Protein AF-A0A7H4LCQ5-F1 (afdb_monomer_lite)

Structure (mmCIF, N/CA/C/O backbone):
data_AF-A0A7H4LCQ5-F1
#
_entry.id   AF-A0A7H4LCQ5-F1
#
loop_
_atom_site.group_PDB
_atom_site.id
_atom_site.type_symbol
_atom_site.label_atom_id
_atom_site.label_alt_id
_atom_site.label_comp_id
_atom_site.label_asym_id
_atom_site.label_entity_id
_atom_site.label_seq_id
_atom_site.pdbx_PDB_ins_code
_atom_site.Cartn_x
_atom_site.Cartn_y
_atom_site.Cartn_z
_atom_site.occupancy
_atom_site.B_iso_or_equiv
_atom_site.auth_seq_id
_atom_site.auth_comp_id
_atom_site.auth_asym_id
_atom_site.auth_atom_id
_atom_site.pdbx_PDB_model_num
ATOM 1 N N . MET A 1 1 ? 35.086 -36.486 -26.859 1.00 75.81 1 MET A N 1
ATOM 2 C CA . MET A 1 1 ? 35.581 -35.868 -28.104 1.00 75.81 1 MET A CA 1
ATOM 3 C C . MET A 1 1 ? 34.516 -35.029 -28.833 1.00 75.81 1 MET A C 1
ATOM 5 O O . MET A 1 1 ? 34.865 -33.953 -29.279 1.00 75.81 1 MET A O 1
ATOM 9 N N . ASP A 1 2 ? 33.216 -35.368 -28.854 1.00 88.00 2 ASP A N 1
ATOM 10 C CA . ASP A 1 2 ? 32.225 -34.647 -29.709 1.00 88.00 2 ASP A CA 1
ATOM 11 C C . ASP A 1 2 ? 31.508 -33.427 -29.084 1.00 88.00 2 ASP A C 1
ATOM 13 O O . ASP A 1 2 ? 30.299 -33.230 -29.263 1.00 88.00 2 ASP A O 1
ATOM 17 N N . TYR A 1 3 ? 32.189 -32.613 -28.281 1.00 92.44 3 TYR A N 1
ATOM 18 C CA . TYR A 1 3 ? 31.522 -31.497 -27.595 1.00 92.44 3 TYR A CA 1
ATOM 19 C C . TYR A 1 3 ? 31.116 -30.368 -28.562 1.00 92.44 3 TYR A C 1
ATOM 21 O O . TYR A 1 3 ? 29.965 -29.917 -28.562 1.00 92.44 3 TYR A O 1
ATOM 29 N N . GLU A 1 4 ? 32.040 -29.950 -29.425 1.00 93.69 4 GLU A N 1
ATOM 30 C CA . GLU A 1 4 ? 31.869 -28.819 -30.347 1.00 93.69 4 GLU A CA 1
ATOM 31 C C . GLU A 1 4 ? 30.823 -29.115 -31.428 1.00 93.69 4 GLU A C 1
ATOM 33 O O . GLU A 1 4 ? 29.884 -28.344 -31.646 1.00 93.69 4 GLU A O 1
ATOM 38 N N . GLU A 1 5 ? 30.912 -30.312 -32.007 1.00 92.38 5 GLU A N 1
ATOM 39 C CA . GLU A 1 5 ? 29.934 -30.930 -32.904 1.00 92.38 5 GLU A CA 1
ATOM 40 C C . GLU A 1 5 ? 28.496 -30.840 -32.358 1.00 92.38 5 GLU A C 1
ATOM 42 O O . GLU A 1 5 ? 27.561 -30.400 -33.045 1.00 92.38 5 GLU A O 1
ATOM 47 N N . ARG A 1 6 ? 28.304 -31.231 -31.089 1.00 93.69 6 ARG A N 1
ATOM 48 C CA . ARG A 1 6 ? 26.994 -31.227 -30.421 1.00 93.69 6 ARG A CA 1
ATOM 49 C C . ARG A 1 6 ? 26.503 -29.810 -30.132 1.00 93.69 6 ARG A C 1
ATOM 51 O O . ARG A 1 6 ? 25.304 -29.555 -30.300 1.00 93.69 6 ARG A O 1
ATOM 58 N N . LYS A 1 7 ? 27.391 -28.896 -29.726 1.00 95.06 7 LYS A N 1
ATOM 59 C CA . LYS A 1 7 ? 27.064 -27.484 -29.458 1.00 95.06 7 LYS A CA 1
ATOM 60 C C . LYS A 1 7 ? 26.597 -26.776 -30.734 1.00 95.06 7 LYS A C 1
ATOM 62 O O . LYS A 1 7 ? 25.480 -26.254 -30.747 1.00 95.06 7 LYS A O 1
ATOM 67 N N . ARG A 1 8 ? 27.351 -26.909 -31.831 1.00 94.88 8 ARG A N 1
ATOM 68 C CA . ARG A 1 8 ? 26.993 -26.395 -33.167 1.00 94.88 8 ARG A CA 1
ATOM 69 C C . ARG A 1 8 ? 25.606 -26.874 -33.608 1.00 94.88 8 ARG A C 1
ATOM 71 O O . ARG A 1 8 ? 24.728 -26.078 -33.943 1.00 94.88 8 ARG A O 1
ATOM 78 N N . LYS A 1 9 ? 25.350 -28.188 -33.523 1.00 95.69 9 LYS A N 1
ATOM 79 C CA . LYS A 1 9 ? 24.041 -28.781 -33.869 1.00 95.69 9 LYS A CA 1
ATOM 80 C C . LYS A 1 9 ? 22.914 -28.313 -32.933 1.00 95.69 9 LYS A C 1
ATOM 82 O O . LYS A 1 9 ? 21.746 -28.329 -33.327 1.00 95.69 9 LYS A O 1
ATOM 87 N N . LYS A 1 10 ? 23.199 -27.952 -31.677 1.00 94.75 10 LYS A N 1
ATOM 88 C CA . LYS A 1 10 ? 22.199 -27.460 -30.709 1.00 94.75 10 LYS A CA 1
ATOM 89 C C . LYS A 1 10 ? 21.791 -26.015 -31.003 1.00 94.75 10 LYS A C 1
ATOM 91 O O . LYS A 1 10 ? 20.594 -25.730 -30.983 1.00 94.75 10 LYS A O 1
ATOM 96 N N . GLU A 1 11 ? 22.749 -25.148 -31.315 1.00 94.38 11 GLU A N 1
ATOM 97 C CA . GLU A 1 11 ? 22.511 -23.742 -31.672 1.00 94.38 11 GLU A CA 1
ATOM 98 C C . GLU A 1 11 ? 21.702 -23.629 -32.968 1.00 94.38 11 GLU A C 1
ATOM 100 O O . GLU A 1 11 ? 20.652 -22.985 -32.982 1.00 94.38 11 GLU A O 1
ATOM 105 N N . ALA A 1 12 ? 22.075 -24.389 -34.002 1.00 95.00 12 ALA A N 1
ATOM 106 C CA . ALA A 1 12 ? 21.317 -24.449 -35.253 1.00 95.00 12 ALA A CA 1
ATOM 107 C C . ALA A 1 12 ? 19.854 -24.910 -35.047 1.00 95.00 12 ALA A C 1
ATOM 109 O O . ALA A 1 12 ? 18.920 -24.388 -35.660 1.00 95.00 12 ALA A O 1
ATOM 110 N N . ARG A 1 13 ? 19.613 -25.869 -34.136 1.00 96.25 13 ARG A N 1
ATOM 111 C CA . ARG A 1 13 ? 18.259 -26.372 -33.820 1.00 96.25 13 ARG A CA 1
ATOM 112 C C . ARG A 1 13 ? 17.436 -25.423 -32.943 1.00 96.25 13 ARG A C 1
ATOM 114 O O . ARG A 1 13 ? 16.209 -25.569 -32.889 1.00 96.25 13 ARG A O 1
ATOM 121 N N . ALA A 1 14 ? 18.061 -24.457 -32.271 1.00 92.62 14 ALA A N 1
ATOM 122 C CA . ALA A 1 14 ? 17.387 -23.575 -31.321 1.00 92.62 14 ALA A CA 1
ATOM 123 C C . ALA A 1 14 ? 16.296 -22.717 -31.985 1.00 92.62 14 ALA A C 1
ATOM 125 O O . ALA A 1 14 ? 15.220 -22.557 -31.414 1.00 92.62 14 ALA A O 1
ATOM 126 N N . VAL A 1 15 ? 16.511 -22.241 -33.216 1.00 94.25 15 VAL A N 1
ATOM 127 C CA . VAL A 1 15 ? 15.529 -21.424 -33.958 1.00 94.25 15 VAL A CA 1
ATOM 128 C C . VAL A 1 15 ? 14.231 -22.200 -34.213 1.00 94.25 15 VAL A C 1
ATOM 130 O O . VAL A 1 15 ? 13.137 -21.723 -33.895 1.00 94.25 15 VAL A O 1
ATOM 133 N N . LYS A 1 16 ? 14.345 -23.440 -34.711 1.00 95.75 16 LYS A N 1
ATOM 134 C CA . LYS A 1 16 ? 13.190 -24.321 -34.962 1.00 95.75 16 LYS A CA 1
ATOM 135 C C . LYS A 1 16 ? 12.489 -24.707 -33.661 1.00 95.75 16 LYS A C 1
ATOM 137 O O . LYS A 1 16 ? 11.259 -24.693 -33.600 1.00 95.75 16 LYS A O 1
ATOM 142 N N . LYS A 1 17 ? 13.260 -24.999 -32.607 1.00 94.25 17 LYS A N 1
ATOM 143 C CA . LYS A 1 17 ? 12.720 -25.303 -31.276 1.00 94.25 17 LYS A CA 1
ATOM 144 C C . LYS A 1 17 ? 11.932 -24.122 -30.709 1.00 94.25 17 LYS A C 1
ATOM 146 O O . LYS A 1 17 ? 10.803 -24.314 -30.283 1.00 94.25 17 LYS A O 1
ATOM 151 N N . ASN A 1 18 ? 12.459 -22.905 -30.811 1.00 92.44 18 ASN A N 1
ATOM 152 C CA . ASN A 1 18 ? 11.785 -21.697 -30.338 1.00 92.44 18 ASN A CA 1
ATOM 153 C C . ASN A 1 18 ? 10.455 -21.447 -31.065 1.00 92.44 18 ASN A C 1
ATOM 155 O O . ASN A 1 18 ? 9.466 -21.098 -30.425 1.00 92.44 18 ASN A O 1
ATOM 159 N N . SER A 1 19 ? 10.405 -21.648 -32.385 1.00 93.75 19 SER A N 1
ATOM 160 C CA . SER A 1 19 ? 9.158 -21.534 -33.159 1.00 93.75 19 SER A CA 1
ATOM 161 C C . SER A 1 19 ? 8.142 -22.618 -32.774 1.00 93.75 19 SER A C 1
ATOM 163 O O . SER A 1 19 ? 6.958 -22.335 -32.582 1.00 93.75 19 SER A O 1
ATOM 165 N N . LYS A 1 20 ? 8.605 -23.861 -32.585 1.00 95.31 20 LYS A N 1
ATOM 166 C CA . LYS A 1 20 ? 7.771 -24.981 -32.130 1.00 95.31 20 LYS A CA 1
ATOM 167 C C . LYS A 1 20 ? 7.202 -24.725 -30.735 1.00 95.31 20 LYS A C 1
ATOM 169 O O . LYS A 1 20 ? 6.006 -24.907 -30.531 1.00 95.31 20 LYS A O 1
ATOM 174 N N . ASP A 1 21 ? 8.037 -24.272 -29.810 1.00 93.62 21 ASP A N 1
ATOM 175 C CA . ASP A 1 21 ? 7.649 -23.956 -28.439 1.00 93.62 21 ASP A CA 1
ATOM 176 C C . ASP A 1 21 ? 6.659 -22.779 -28.415 1.00 93.62 21 ASP A C 1
ATOM 178 O O . ASP A 1 21 ? 5.669 -22.837 -27.693 1.00 93.62 21 ASP A O 1
ATOM 182 N N . ALA A 1 22 ? 6.829 -21.772 -29.280 1.00 93.31 22 ALA A N 1
ATOM 183 C CA . ALA A 1 22 ? 5.867 -20.674 -29.416 1.00 93.31 22 ALA A CA 1
ATOM 184 C C . ALA A 1 22 ? 4.455 -21.151 -29.795 1.00 93.31 22 ALA A C 1
ATOM 186 O O . ALA A 1 22 ? 3.473 -20.621 -29.284 1.00 93.31 22 ALA A O 1
ATOM 187 N N . ARG A 1 23 ? 4.355 -22.144 -30.689 1.00 93.50 23 ARG A N 1
ATOM 188 C CA . ARG A 1 23 ? 3.073 -22.667 -31.193 1.00 93.50 23 ARG A CA 1
ATOM 189 C C . ARG A 1 23 ? 2.461 -23.724 -30.274 1.00 93.50 23 ARG A C 1
ATOM 191 O O . ARG A 1 23 ? 1.245 -23.803 -30.163 1.00 93.50 23 ARG A O 1
ATOM 198 N N . LYS A 1 24 ? 3.295 -24.564 -29.651 1.00 95.56 24 LYS A N 1
ATOM 199 C CA . LYS A 1 24 ? 2.847 -25.746 -28.894 1.00 95.56 24 LYS A CA 1
ATOM 200 C C . LYS A 1 24 ? 2.698 -25.505 -27.393 1.00 95.56 24 LYS A C 1
ATOM 202 O O . LYS A 1 24 ? 1.993 -26.266 -26.735 1.00 95.56 24 LYS A O 1
ATOM 207 N N . LEU A 1 25 ? 3.369 -24.504 -26.816 1.00 95.69 25 LEU A N 1
ATOM 208 C CA . LEU A 1 25 ? 3.257 -24.239 -25.382 1.00 95.69 25 LEU A CA 1
ATOM 209 C C . LEU A 1 25 ? 1.902 -23.606 -25.051 1.00 95.69 25 LEU A C 1
ATOM 211 O O . LEU A 1 25 ? 1.655 -22.438 -25.337 1.00 95.69 25 LEU A O 1
ATOM 215 N N . LEU A 1 26 ? 1.057 -24.362 -24.356 1.00 94.12 26 LEU A N 1
ATOM 216 C CA . LEU A 1 26 ? -0.258 -23.905 -23.915 1.00 94.12 26 LEU A CA 1
ATOM 217 C C . LEU A 1 26 ? -0.229 -23.312 -22.492 1.00 94.12 26 LEU A C 1
ATOM 219 O O . LEU A 1 26 ? 0.698 -23.523 -21.697 1.00 94.12 26 LEU A O 1
ATOM 223 N N . GLY A 1 27 ? -1.262 -22.532 -22.167 1.00 95.94 27 GLY A N 1
ATOM 224 C CA . GLY A 1 27 ? -1.517 -22.013 -20.821 1.00 95.94 27 GLY A CA 1
ATOM 225 C C . GLY A 1 27 ? -0.417 -21.101 -20.258 1.00 95.94 27 GLY A C 1
ATOM 226 O O . GLY A 1 27 ? 0.125 -20.224 -20.936 1.00 95.94 27 GLY A O 1
ATOM 227 N N . ALA A 1 28 ? -0.084 -21.283 -18.976 1.00 96.25 28 ALA A N 1
ATOM 228 C CA . ALA A 1 28 ? 0.890 -20.443 -18.269 1.00 96.25 28 ALA A CA 1
ATOM 229 C C . ALA A 1 28 ? 2.323 -20.567 -18.821 1.00 96.25 28 ALA A C 1
ATOM 231 O O . ALA A 1 28 ? 3.125 -19.639 -18.676 1.00 96.25 28 ALA A O 1
ATOM 232 N N . LYS A 1 29 ? 2.658 -21.705 -19.446 1.00 94.88 29 LYS A N 1
ATOM 233 C CA . LYS A 1 29 ? 3.968 -21.919 -20.075 1.00 94.88 29 LYS A CA 1
ATOM 234 C C . LYS A 1 29 ? 4.095 -21.079 -21.350 1.00 94.88 29 LYS A C 1
ATOM 236 O O . LYS A 1 29 ? 5.084 -20.363 -21.484 1.00 94.88 29 LYS A O 1
ATOM 241 N N . GLY A 1 30 ? 3.061 -21.056 -22.195 1.00 96.81 30 GLY A N 1
ATOM 242 C CA . GLY A 1 30 ? 3.009 -20.193 -23.383 1.00 96.81 30 GLY A CA 1
ATOM 243 C C . GLY A 1 30 ? 3.087 -18.702 -23.040 1.00 96.81 30 GLY A C 1
ATOM 244 O O . GLY A 1 30 ? 3.909 -17.975 -23.594 1.00 96.81 30 GLY A O 1
ATOM 245 N N . LYS A 1 31 ? 2.324 -18.247 -22.033 1.00 96.62 31 LYS A N 1
ATOM 246 C CA . LYS A 1 31 ? 2.355 -16.841 -21.575 1.00 96.62 31 LYS A CA 1
ATOM 247 C C . LYS A 1 31 ? 3.734 -16.410 -21.056 1.00 96.62 31 LYS A C 1
ATOM 249 O O . LYS A 1 31 ? 4.197 -15.317 -21.380 1.00 96.62 31 LYS A O 1
ATOM 254 N N . ARG A 1 32 ? 4.416 -17.260 -20.274 1.00 96.50 32 ARG A N 1
ATOM 255 C CA . ARG A 1 32 ? 5.795 -16.992 -19.820 1.00 96.50 32 ARG A CA 1
ATOM 256 C C . ARG A 1 32 ? 6.779 -16.953 -20.983 1.00 96.50 32 ARG A C 1
ATOM 258 O O . ARG A 1 32 ? 7.621 -16.060 -21.018 1.00 96.50 32 ARG A O 1
ATOM 265 N N . PHE A 1 33 ? 6.649 -17.882 -21.928 1.00 97.00 33 PHE A N 1
ATOM 266 C CA . PHE A 1 33 ? 7.490 -17.930 -23.118 1.00 97.00 33 PHE A CA 1
ATOM 267 C C . PHE A 1 33 ? 7.349 -16.650 -23.956 1.00 97.00 33 PHE A C 1
ATOM 269 O O . PHE A 1 33 ? 8.351 -16.002 -24.250 1.00 97.00 33 PHE A O 1
ATOM 276 N N . ALA A 1 34 ? 6.120 -16.208 -24.236 1.00 96.38 34 ALA A N 1
ATOM 277 C CA . ALA A 1 34 ? 5.864 -14.961 -24.958 1.00 96.38 34 ALA A CA 1
ATOM 278 C C . ALA A 1 34 ? 6.440 -13.731 -24.231 1.00 96.38 34 ALA A C 1
ATOM 280 O O . ALA A 1 34 ? 7.113 -12.906 -24.850 1.00 96.38 34 ALA A O 1
ATOM 281 N N . LYS A 1 35 ? 6.254 -13.639 -22.904 1.00 97.25 35 LYS A N 1
ATOM 282 C CA . LYS A 1 35 ? 6.814 -12.545 -22.092 1.00 97.25 35 LYS A CA 1
ATOM 283 C C . LYS A 1 35 ? 8.344 -12.516 -22.138 1.00 97.25 35 LYS A C 1
ATOM 285 O O . LYS A 1 35 ? 8.923 -11.442 -22.280 1.00 97.25 35 LYS A O 1
ATOM 290 N N . LYS A 1 36 ? 8.994 -13.683 -22.050 1.00 97.00 36 LYS A N 1
ATOM 291 C CA . LYS A 1 36 ? 10.454 -13.803 -22.163 1.00 97.00 36 LYS A CA 1
ATOM 292 C C . LYS A 1 36 ? 10.937 -13.324 -23.536 1.00 97.00 36 LYS A C 1
ATOM 294 O O . LYS A 1 36 ? 11.827 -12.486 -23.606 1.00 97.00 36 LYS A O 1
ATOM 299 N N . ARG A 1 37 ? 10.287 -13.770 -24.619 1.00 95.81 37 ARG A N 1
ATOM 300 C CA . ARG A 1 37 ? 10.631 -13.362 -25.993 1.00 95.81 37 ARG A CA 1
ATOM 301 C C . ARG A 1 37 ? 10.421 -11.867 -26.241 1.00 95.81 37 ARG A C 1
ATOM 303 O O . ARG A 1 37 ? 11.199 -11.270 -26.977 1.00 95.81 37 ARG A O 1
ATOM 310 N N . TYR A 1 38 ? 9.401 -11.254 -25.640 1.00 96.94 38 TYR A N 1
ATOM 311 C CA . TYR A 1 38 ? 9.205 -9.804 -25.715 1.00 96.94 38 TYR A CA 1
ATOM 312 C C . TYR A 1 38 ? 10.351 -9.042 -25.037 1.00 96.94 38 TYR A C 1
ATOM 314 O O . TYR A 1 38 ? 10.886 -8.107 -25.627 1.00 96.94 38 TYR A O 1
ATOM 322 N N . ALA A 1 39 ? 10.771 -9.473 -23.841 1.00 97.44 39 ALA A N 1
ATOM 323 C CA . ALA A 1 39 ? 11.896 -8.868 -23.129 1.00 97.44 39 ALA A CA 1
ATOM 324 C C . ALA A 1 39 ? 13.214 -8.999 -23.913 1.00 97.44 39 ALA A C 1
ATOM 326 O O . ALA A 1 39 ? 13.909 -8.003 -24.081 1.00 97.44 39 ALA A O 1
ATOM 327 N N . GLU A 1 40 ? 13.503 -10.182 -24.468 1.00 96.19 40 GLU A N 1
ATOM 328 C CA . GLU A 1 40 ? 14.683 -10.417 -25.317 1.00 96.19 40 GLU A CA 1
ATOM 329 C C . GLU A 1 40 ? 14.679 -9.507 -26.558 1.00 96.19 40 GLU A C 1
ATOM 331 O O . GLU A 1 40 ? 15.683 -8.871 -26.866 1.00 96.19 40 GLU A O 1
ATOM 336 N N . LYS A 1 41 ? 13.534 -9.373 -27.246 1.00 96.56 41 LYS A N 1
ATOM 337 C CA . LYS A 1 41 ? 13.406 -8.465 -28.399 1.00 96.56 41 LYS A CA 1
ATOM 338 C C . LYS A 1 41 ? 13.589 -7.000 -28.006 1.00 96.56 41 LYS A C 1
ATOM 340 O O . LYS A 1 41 ? 14.241 -6.261 -28.734 1.00 96.56 41 LYS A O 1
ATOM 345 N N . ALA A 1 42 ? 13.008 -6.570 -26.888 1.00 97.19 42 ALA A N 1
ATOM 346 C CA . ALA A 1 42 ? 13.139 -5.196 -26.412 1.00 97.19 42 ALA A CA 1
ATOM 347 C C . ALA A 1 42 ? 14.584 -4.875 -26.001 1.00 97.19 42 ALA A C 1
ATOM 349 O O . ALA A 1 42 ? 15.069 -3.791 -26.306 1.00 97.19 42 ALA A O 1
ATOM 350 N N . GLN A 1 43 ? 15.277 -5.821 -25.363 1.00 96.94 43 GLN A N 1
ATOM 351 C CA . GLN A 1 43 ? 16.691 -5.686 -25.024 1.00 96.94 43 GLN A CA 1
ATOM 352 C C . GLN A 1 43 ? 17.547 -5.566 -26.287 1.00 96.94 43 GLN A C 1
ATOM 354 O O . GLN A 1 43 ? 18.281 -4.592 -26.405 1.00 96.94 43 GLN A O 1
ATOM 359 N N . MET A 1 44 ? 17.380 -6.471 -27.259 1.00 96.69 44 MET A N 1
ATOM 360 C CA . MET A 1 44 ? 18.132 -6.424 -28.521 1.00 96.69 44 MET A CA 1
ATOM 361 C C . MET A 1 44 ? 17.872 -5.138 -29.315 1.00 96.69 44 MET A C 1
ATOM 363 O O . MET A 1 44 ? 18.791 -4.558 -29.877 1.00 96.69 44 MET A O 1
ATOM 367 N N . LYS A 1 45 ? 16.627 -4.646 -29.337 1.00 97.00 45 LYS A N 1
ATOM 368 C CA . LYS A 1 45 ? 16.309 -3.359 -29.974 1.00 97.00 45 LYS A CA 1
ATOM 369 C C . LYS A 1 45 ? 17.017 -2.187 -29.294 1.00 97.00 45 LYS A C 1
ATOM 371 O O . LYS A 1 45 ? 17.503 -1.304 -29.985 1.00 97.00 45 LYS A O 1
ATOM 376 N N . LYS A 1 46 ? 17.086 -2.178 -27.958 1.00 96.38 46 LYS A N 1
ATOM 377 C CA . LYS A 1 46 ? 17.814 -1.143 -27.211 1.00 96.38 46 LYS A CA 1
ATOM 378 C C . LYS A 1 46 ? 19.318 -1.219 -27.459 1.00 96.38 46 LYS A C 1
ATOM 380 O O . LYS A 1 46 ? 19.930 -0.179 -27.630 1.00 96.38 46 LYS A O 1
ATOM 385 N N . THR A 1 47 ? 19.904 -2.417 -27.500 1.00 95.38 47 THR A N 1
ATOM 386 C CA . THR A 1 47 ? 21.344 -2.574 -27.762 1.00 95.38 47 THR A CA 1
ATOM 387 C C . THR A 1 47 ? 21.720 -2.163 -29.177 1.00 95.38 47 THR A C 1
ATOM 389 O O . THR A 1 47 ? 22.750 -1.528 -29.342 1.00 95.38 47 THR A O 1
ATOM 392 N N . LEU A 1 48 ? 20.881 -2.474 -30.172 1.00 94.25 48 LEU A N 1
ATOM 393 C CA . LEU A 1 48 ? 21.087 -2.006 -31.544 1.00 94.25 48 LEU A CA 1
ATOM 394 C C . LEU A 1 48 ? 20.976 -0.481 -31.620 1.00 94.25 48 LEU A C 1
ATOM 396 O O . LEU A 1 48 ? 21.906 0.153 -32.084 1.00 94.25 48 LEU A O 1
ATOM 400 N N . LYS A 1 49 ? 19.926 0.113 -31.034 1.00 93.06 49 LYS A N 1
ATOM 401 C CA . LYS A 1 49 ? 19.755 1.576 -30.984 1.00 93.06 49 LYS A CA 1
ATOM 402 C C . LYS A 1 49 ? 20.941 2.287 -30.319 1.00 93.06 49 LYS A C 1
ATOM 404 O O . LYS A 1 49 ? 21.442 3.249 -30.874 1.00 93.06 49 LYS A O 1
ATOM 409 N N . MET A 1 50 ? 21.418 1.785 -29.175 1.00 90.94 50 MET A N 1
ATOM 410 C CA . MET A 1 50 ? 22.606 2.333 -28.502 1.00 90.94 50 MET A CA 1
ATOM 411 C C . MET A 1 50 ? 23.873 2.186 -29.352 1.00 90.94 50 MET A C 1
ATOM 413 O O . MET A 1 50 ? 24.708 3.082 -29.345 1.00 90.94 50 MET A O 1
ATOM 417 N N . HIS A 1 51 ? 24.034 1.066 -30.066 1.00 92.69 51 HIS A N 1
ATOM 418 C CA . HIS A 1 51 ? 25.173 0.860 -30.959 1.00 92.69 51 HIS A CA 1
ATOM 419 C C . HIS A 1 51 ? 25.120 1.820 -32.154 1.00 92.69 51 HIS A C 1
ATOM 421 O O . HIS A 1 51 ? 26.111 2.490 -32.434 1.00 92.69 51 HIS A O 1
ATOM 427 N N . ASP A 1 52 ? 23.959 1.942 -32.799 1.00 90.06 52 ASP A N 1
ATOM 428 C CA . ASP A 1 52 ? 23.733 2.848 -33.925 1.00 90.06 52 ASP A CA 1
ATOM 429 C C . ASP A 1 52 ? 24.013 4.304 -33.505 1.00 90.06 52 ASP A C 1
ATOM 431 O O . ASP A 1 52 ? 24.850 4.959 -34.123 1.00 90.06 52 ASP A O 1
ATOM 435 N N . GLU A 1 53 ? 23.442 4.757 -32.380 1.00 86.00 53 GLU A N 1
ATOM 436 C CA . GLU A 1 53 ? 23.675 6.091 -31.793 1.00 86.00 53 GLU A CA 1
ATOM 437 C C . GLU A 1 53 ? 25.143 6.319 -31.398 1.00 86.00 53 GLU A C 1
ATOM 439 O O . GLU A 1 53 ? 25.661 7.419 -31.563 1.00 86.00 53 GLU A O 1
ATOM 444 N N . SER A 1 54 ? 25.845 5.292 -30.902 1.00 81.50 54 SER A N 1
ATOM 445 C CA . SER A 1 54 ? 27.276 5.406 -30.583 1.00 81.50 54 SER A CA 1
ATOM 446 C C . SER A 1 54 ? 28.162 5.497 -31.829 1.00 81.50 54 SER A C 1
ATOM 448 O O . SER A 1 54 ? 29.212 6.142 -31.794 1.00 81.50 54 SER A O 1
ATOM 450 N N . SER A 1 55 ? 27.748 4.850 -32.922 1.00 76.31 55 SER A N 1
ATOM 451 C CA . SER A 1 55 ? 28.483 4.832 -34.187 1.00 76.31 55 SER A CA 1
ATOM 452 C C . SER A 1 55 ? 28.303 6.133 -34.972 1.00 76.31 55 SER A C 1
ATOM 454 O O . SER A 1 55 ? 29.260 6.635 -35.562 1.00 76.31 55 SER A O 1
ATOM 456 N N . SER A 1 56 ? 27.117 6.744 -34.900 1.00 69.00 56 SER A N 1
ATOM 457 C CA . SER A 1 56 ? 26.869 8.098 -35.383 1.00 69.00 56 SER A CA 1
ATOM 458 C C . SER A 1 56 ? 27.265 9.111 -34.307 1.00 69.00 56 SER A C 1
ATOM 460 O O . SER A 1 56 ? 26.423 9.600 -33.556 1.00 69.00 56 SER A O 1
ATOM 462 N N . ARG A 1 57 ? 28.551 9.475 -34.230 1.00 60.91 57 ARG A N 1
ATOM 463 C CA . ARG A 1 57 ? 28.959 10.706 -33.531 1.00 60.91 57 ARG A CA 1
ATOM 464 C C . ARG A 1 57 ? 28.468 11.912 -34.328 1.00 60.91 57 ARG A C 1
ATOM 466 O O . ARG A 1 57 ? 29.238 12.569 -35.022 1.00 60.91 57 ARG A O 1
ATOM 473 N N . GLN A 1 58 ? 27.173 12.179 -34.262 1.00 59.50 58 GLN A N 1
ATOM 474 C CA . GLN A 1 58 ? 26.640 13.462 -34.672 1.00 59.50 58 GLN A CA 1
ATOM 475 C C . GLN A 1 58 ? 27.123 14.455 -33.612 1.00 59.50 58 GLN A C 1
ATOM 477 O O . GLN A 1 58 ? 26.849 14.268 -32.425 1.00 59.50 58 GLN A O 1
ATOM 482 N N . LYS A 1 59 ? 27.932 15.447 -34.013 1.00 54.97 59 LYS A N 1
ATOM 483 C CA . LYS A 1 59 ? 28.163 16.607 -33.151 1.00 54.97 59 LYS A CA 1
ATOM 484 C C . LYS A 1 59 ? 26.775 17.149 -32.837 1.00 54.97 59 LYS A C 1
ATOM 486 O O . LYS A 1 59 ? 26.007 17.412 -33.757 1.00 54.97 59 LYS A O 1
ATOM 491 N N . VAL A 1 60 ? 26.433 17.200 -31.557 1.00 57.62 60 VAL A N 1
ATOM 492 C CA . VAL A 1 60 ? 25.302 18.011 -31.128 1.00 57.62 60 VAL A CA 1
ATOM 493 C C . VAL A 1 60 ? 25.722 19.421 -31.525 1.00 57.62 60 VAL A C 1
ATOM 495 O O . VAL A 1 60 ? 26.759 19.877 -31.049 1.00 57.62 60 VAL A O 1
ATOM 498 N N . ASP A 1 61 ? 25.050 20.031 -32.502 1.00 49.50 61 ASP A N 1
ATOM 499 C CA . ASP A 1 61 ? 25.253 21.455 -32.746 1.00 49.50 61 ASP A CA 1
ATOM 500 C C . ASP A 1 61 ? 24.890 22.154 -31.435 1.00 49.50 61 ASP A C 1
ATOM 502 O O . ASP A 1 61 ? 23.780 21.989 -30.925 1.00 49.50 61 ASP A O 1
ATOM 506 N N . ASP A 1 62 ? 25.862 22.859 -30.856 1.00 52.25 62 ASP A N 1
ATOM 507 C CA . ASP A 1 62 ? 25.731 23.660 -29.637 1.00 52.25 62 ASP A CA 1
ATOM 508 C C . ASP A 1 62 ? 24.873 24.917 -29.896 1.00 52.25 62 ASP A C 1
ATOM 510 O O . ASP A 1 62 ? 25.174 26.003 -29.400 1.00 52.25 62 ASP A O 1
ATOM 514 N N . ASP A 1 63 ? 23.795 24.800 -30.675 1.00 57.16 63 ASP A N 1
ATOM 515 C CA . ASP A 1 63 ? 22.745 25.808 -30.679 1.00 57.16 63 ASP A CA 1
ATOM 516 C C . ASP A 1 63 ? 21.960 25.618 -29.386 1.00 57.16 63 ASP A C 1
ATOM 518 O O . ASP A 1 63 ? 21.019 24.829 -29.270 1.00 57.16 63 ASP A O 1
ATOM 522 N N . VAL A 1 64 ? 22.442 26.322 -28.363 1.00 57.38 64 VAL A N 1
ATOM 523 C CA . VAL A 1 64 ? 21.755 26.547 -27.099 1.00 57.38 64 VAL A CA 1
ATOM 524 C C . VAL A 1 64 ? 20.336 27.000 -27.436 1.00 57.38 64 VAL A C 1
ATOM 526 O O . VAL A 1 64 ? 20.138 28.143 -27.841 1.00 57.38 64 VAL A O 1
ATOM 529 N N . GLU A 1 65 ? 19.352 26.109 -27.294 1.00 61.25 65 GLU A N 1
ATOM 530 C CA . GLU A 1 65 ? 17.939 26.467 -27.438 1.00 61.25 65 GLU A CA 1
ATOM 531 C C . GLU A 1 65 ? 17.684 27.738 -26.604 1.00 61.25 65 GLU A C 1
ATOM 533 O O . GLU A 1 65 ? 18.029 27.772 -25.416 1.00 61.25 65 GLU A O 1
ATOM 538 N N . GLU A 1 66 ? 17.155 28.807 -27.222 1.00 52.28 66 GLU A N 1
ATOM 539 C CA . GLU A 1 66 ? 16.903 30.114 -26.590 1.00 52.28 66 GLU A CA 1
ATOM 540 C C . GLU A 1 66 ? 15.919 29.965 -25.416 1.00 52.28 66 GLU A C 1
ATOM 542 O O . GLU A 1 66 ? 14.700 30.085 -25.528 1.00 52.28 66 GLU A O 1
ATOM 547 N N . GLY A 1 67 ? 16.486 29.618 -24.267 1.00 61.69 67 GLY A N 1
ATOM 548 C CA . GLY A 1 67 ? 15.761 29.128 -23.104 1.00 61.69 67 GLY A CA 1
ATOM 549 C C . GLY A 1 67 ? 16.680 28.488 -22.066 1.00 61.69 67 GLY A C 1
ATOM 550 O O . GLY A 1 67 ? 16.190 27.744 -21.219 1.00 61.69 67 GLY A O 1
ATOM 551 N N . ALA A 1 68 ? 17.993 28.762 -22.114 1.00 64.69 68 ALA A N 1
ATOM 552 C CA . ALA A 1 68 ? 18.980 28.280 -21.153 1.00 64.69 68 ALA A CA 1
ATOM 553 C C . ALA A 1 68 ? 18.667 28.807 -19.750 1.00 64.69 68 ALA A C 1
ATOM 555 O O . ALA A 1 68 ? 19.095 29.873 -19.305 1.00 64.69 68 ALA A O 1
ATOM 556 N N . ILE A 1 69 ? 17.857 28.031 -19.053 1.00 61.34 69 ILE A N 1
ATOM 557 C CA . ILE A 1 69 ? 17.516 28.240 -17.668 1.00 61.34 69 ILE A CA 1
ATOM 558 C C . ILE A 1 69 ? 18.732 27.801 -16.835 1.00 61.34 69 ILE A C 1
ATOM 560 O O . ILE A 1 69 ? 19.269 26.714 -17.062 1.00 61.34 69 ILE A O 1
ATOM 564 N N . PRO A 1 70 ? 19.186 28.610 -15.860 1.00 75.56 70 PRO A N 1
ATOM 565 C CA . PRO A 1 70 ? 20.270 28.211 -14.971 1.00 75.56 70 PRO A CA 1
ATOM 566 C C . PRO A 1 70 ? 19.997 26.847 -14.325 1.00 75.56 70 PRO A C 1
ATOM 568 O O . PRO A 1 70 ? 18.846 26.539 -14.017 1.00 75.56 70 PRO A O 1
ATOM 571 N N . SER A 1 71 ? 21.035 26.047 -14.059 1.00 72.62 71 SER A N 1
ATOM 572 C CA . SER A 1 71 ? 20.888 24.651 -13.600 1.00 72.62 71 SER A CA 1
ATOM 573 C C . SER A 1 71 ? 19.963 24.467 -12.385 1.00 72.62 71 SER A C 1
ATOM 575 O O . SER A 1 71 ? 19.295 23.446 -12.261 1.00 72.62 71 SER A O 1
ATOM 577 N N . TYR A 1 72 ? 19.851 25.483 -11.525 1.00 69.12 72 TYR A N 1
ATOM 578 C CA . TYR A 1 72 ? 18.988 25.516 -10.340 1.00 69.12 72 TYR A CA 1
ATOM 579 C C . TYR A 1 72 ? 17.504 25.864 -10.607 1.00 69.12 72 TYR A C 1
ATOM 581 O O . TYR A 1 72 ? 16.680 25.776 -9.692 1.00 69.12 72 TYR A O 1
ATOM 589 N N . LEU A 1 73 ? 17.141 26.269 -11.828 1.00 71.25 73 LEU A N 1
ATOM 590 C CA . LEU A 1 73 ? 15.755 26.468 -12.274 1.00 71.25 73 LEU A CA 1
ATOM 591 C C . LEU A 1 73 ? 15.275 25.366 -13.244 1.00 71.25 73 LEU A C 1
ATOM 593 O O . LEU A 1 73 ? 14.078 25.330 -13.513 1.00 71.25 73 LEU A O 1
ATOM 597 N N . LEU A 1 74 ? 16.144 24.470 -13.736 1.00 71.44 74 LEU A N 1
ATOM 598 C CA . LEU A 1 74 ? 15.761 23.417 -14.699 1.00 71.44 74 LEU A CA 1
ATOM 599 C C . LEU A 1 74 ? 14.657 22.482 -14.166 1.00 71.44 74 LEU A C 1
ATOM 601 O O . LEU A 1 74 ? 13.791 22.059 -14.922 1.00 71.44 74 LEU A O 1
ATOM 605 N N . ASP A 1 75 ? 14.643 22.218 -12.855 1.00 68.50 75 ASP A N 1
ATOM 606 C CA . ASP A 1 75 ? 13.661 21.343 -12.191 1.00 68.50 75 ASP A CA 1
ATOM 607 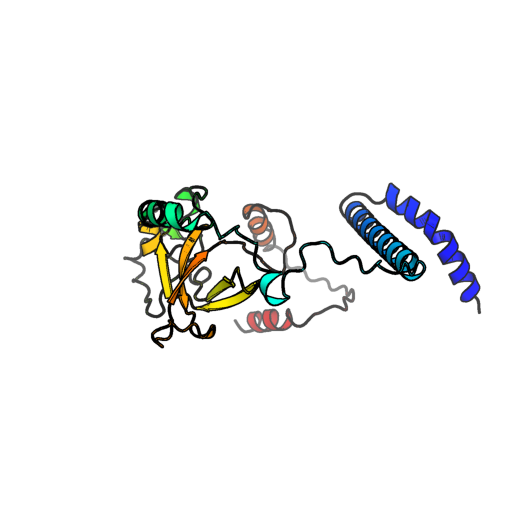C C . ASP A 1 75 ? 12.422 22.086 -11.645 1.00 68.50 75 ASP A C 1
ATOM 609 O O . ASP A 1 75 ? 11.579 21.496 -10.959 1.00 68.50 75 ASP A O 1
ATOM 613 N N . ARG A 1 76 ? 12.304 23.397 -11.890 1.00 61.94 76 ARG A N 1
ATOM 614 C CA . ARG A 1 76 ? 11.168 24.218 -11.446 1.00 61.94 76 ARG A CA 1
ATOM 615 C C . ARG A 1 76 ? 10.398 24.712 -12.664 1.00 61.94 76 ARG A C 1
ATOM 617 O O . ARG A 1 76 ? 10.868 25.617 -13.342 1.00 61.94 76 ARG A O 1
ATOM 624 N N . ASP A 1 77 ? 9.192 24.179 -12.886 1.00 54.44 77 ASP A N 1
ATOM 625 C CA . ASP A 1 77 ? 8.287 24.653 -13.943 1.00 54.44 77 ASP A CA 1
ATOM 626 C C . ASP A 1 77 ? 8.212 26.198 -13.939 1.00 54.44 77 ASP A C 1
ATOM 628 O O . ASP A 1 77 ? 7.830 26.794 -12.916 1.00 54.44 77 ASP A O 1
ATOM 632 N N . PRO A 1 78 ? 8.571 26.883 -15.042 1.00 49.16 78 PRO A N 1
ATOM 633 C CA . PRO A 1 78 ? 8.583 28.336 -15.093 1.00 49.16 78 PRO A CA 1
ATOM 634 C C . PRO A 1 78 ? 7.147 28.869 -15.146 1.00 49.16 78 PRO A C 1
ATOM 636 O O . PRO A 1 78 ? 6.585 29.155 -16.200 1.00 49.16 78 PRO A O 1
ATOM 639 N N . THR A 1 79 ? 6.524 29.056 -13.982 1.00 54.44 79 THR A N 1
ATOM 640 C CA . THR A 1 79 ? 5.342 29.924 -13.881 1.00 54.44 79 THR A CA 1
ATOM 641 C C . THR A 1 79 ? 5.748 31.341 -14.294 1.00 54.44 79 THR A C 1
ATOM 643 O O . THR A 1 79 ? 6.551 31.965 -13.606 1.00 54.44 79 THR A O 1
ATOM 646 N N . GLN A 1 80 ? 5.220 31.856 -15.407 1.00 50.59 80 GLN A N 1
ATOM 647 C CA . GLN A 1 80 ? 5.477 33.219 -15.883 1.00 50.59 80 GLN A CA 1
ATOM 648 C C . GLN A 1 80 ? 5.097 34.259 -14.808 1.00 50.59 80 GLN A C 1
ATOM 650 O O . GLN A 1 80 ? 3.922 34.543 -14.574 1.00 50.59 80 GLN A O 1
ATOM 655 N N . ARG A 1 81 ? 6.095 34.799 -14.093 1.00 52.62 81 ARG A N 1
ATOM 656 C CA . ARG A 1 81 ? 5.895 35.547 -12.833 1.00 52.62 81 ARG A CA 1
ATOM 657 C C . ARG A 1 81 ? 5.844 37.070 -12.941 1.00 52.62 81 ARG A C 1
ATOM 659 O O . ARG A 1 81 ? 5.579 37.706 -11.928 1.00 52.62 81 ARG A O 1
ATOM 666 N N . ALA A 1 82 ? 6.041 37.686 -14.103 1.00 49.31 82 ALA A N 1
ATOM 667 C CA . ALA A 1 82 ? 6.236 39.141 -14.121 1.00 49.31 82 ALA A CA 1
ATOM 668 C C . ALA A 1 82 ? 4.935 39.977 -14.178 1.00 49.31 82 ALA A C 1
ATOM 670 O O . ALA A 1 82 ? 4.880 41.039 -13.568 1.00 49.31 82 ALA A O 1
ATOM 671 N N . LYS A 1 83 ? 3.851 39.508 -14.824 1.00 48.72 83 LYS A N 1
ATOM 672 C CA . LYS A 1 83 ? 2.588 40.286 -14.974 1.00 48.72 83 LYS A CA 1
ATOM 673 C C . LYS A 1 83 ? 1.418 39.847 -14.076 1.00 48.72 83 LYS A C 1
ATOM 675 O O . LYS A 1 83 ? 0.343 40.433 -14.127 1.00 48.72 83 LYS A O 1
ATOM 680 N N . VAL A 1 84 ? 1.610 38.839 -13.221 1.00 53.47 84 VAL A N 1
ATOM 681 C CA . VAL A 1 84 ? 0.524 38.163 -12.473 1.00 53.47 84 VAL A CA 1
ATOM 682 C C . VAL A 1 84 ? 0.499 38.531 -10.971 1.00 53.47 84 VAL A C 1
ATOM 684 O O . VAL A 1 84 ? -0.386 38.111 -10.223 1.00 53.47 84 VAL A O 1
ATOM 687 N N . LEU A 1 85 ? 1.420 39.379 -10.501 1.00 52.84 85 LEU A N 1
ATOM 688 C CA . LEU A 1 85 ? 1.593 39.697 -9.072 1.00 52.84 85 LEU A CA 1
ATOM 689 C C . LEU A 1 85 ? 0.446 40.526 -8.458 1.00 52.84 85 LEU A C 1
ATOM 691 O O . LEU A 1 85 ? 0.138 40.372 -7.278 1.00 52.84 85 LEU A O 1
ATOM 695 N N . SER A 1 86 ? -0.256 41.340 -9.248 1.00 51.16 86 SER A N 1
ATOM 696 C CA . SER A 1 86 ? -1.372 42.170 -8.764 1.00 51.16 86 SER A CA 1
ATOM 697 C C . SER A 1 86 ? -2.713 41.416 -8.713 1.00 51.16 86 SER A C 1
ATOM 699 O O . SER A 1 86 ? -3.489 41.587 -7.769 1.00 51.16 86 SER A O 1
ATOM 701 N N . ASN A 1 87 ? -2.963 40.500 -9.657 1.00 58.72 87 ASN A N 1
ATOM 702 C CA . ASN A 1 87 ? -4.159 39.644 -9.663 1.00 58.72 87 ASN A CA 1
ATOM 703 C C . ASN A 1 87 ? -4.045 38.451 -8.693 1.00 58.72 87 ASN A C 1
ATOM 705 O O . ASN A 1 87 ? -5.053 38.005 -8.137 1.00 58.72 87 ASN A O 1
ATOM 709 N N . THR A 1 88 ? -2.824 37.997 -8.385 1.00 58.31 88 THR A N 1
ATOM 710 C CA . THR A 1 88 ? -2.583 36.913 -7.415 1.00 58.31 88 THR A CA 1
ATOM 711 C C . THR A 1 88 ? -2.802 37.304 -5.965 1.00 58.31 88 THR A C 1
ATOM 713 O O . THR A 1 88 ? -3.097 36.424 -5.174 1.00 58.31 88 THR A O 1
ATOM 716 N N . ILE A 1 89 ? -2.724 38.575 -5.563 1.00 62.84 89 ILE A N 1
ATOM 717 C CA . ILE A 1 89 ? -3.063 38.968 -4.178 1.00 62.84 89 ILE A CA 1
ATOM 718 C C . ILE A 1 89 ? -4.579 38.855 -3.949 1.00 62.84 89 ILE A C 1
ATOM 720 O O . ILE A 1 89 ? -5.025 38.351 -2.913 1.00 62.84 89 ILE A O 1
ATOM 724 N N . LYS A 1 90 ? -5.378 39.254 -4.949 1.00 63.25 90 LYS A N 1
ATOM 725 C CA . LYS A 1 90 ? -6.843 39.109 -4.940 1.00 63.25 90 LYS A CA 1
ATOM 726 C C . LYS A 1 90 ? -7.262 37.637 -5.041 1.00 63.25 90 LYS A C 1
ATOM 728 O O . LYS A 1 90 ? -8.179 37.227 -4.330 1.00 63.25 90 LYS A O 1
ATOM 733 N N . GLN A 1 91 ? -6.554 36.828 -5.835 1.00 58.44 91 GLN A N 1
ATOM 734 C CA . GLN A 1 91 ? -6.739 35.374 -5.859 1.00 58.44 91 GLN A CA 1
ATOM 735 C C . GLN A 1 91 ? -6.255 34.707 -4.566 1.00 58.44 91 GLN A C 1
ATOM 737 O O . GLN A 1 91 ? -7.019 33.941 -4.019 1.00 58.44 91 GLN A O 1
ATOM 742 N N . LYS A 1 92 ? -5.114 35.067 -3.964 1.00 58.66 92 LYS A N 1
ATOM 743 C CA . LYS A 1 92 ? -4.622 34.511 -2.682 1.00 58.66 92 LYS A CA 1
ATOM 744 C C . LYS A 1 92 ? -5.577 34.745 -1.511 1.00 58.66 92 LYS A C 1
ATOM 746 O O . LYS A 1 92 ? -5.657 33.900 -0.623 1.00 58.66 92 LYS A O 1
ATOM 751 N N . ARG A 1 93 ? -6.322 35.860 -1.496 1.00 52.06 93 ARG A N 1
ATOM 752 C CA . ARG A 1 93 ? -7.400 36.092 -0.512 1.00 52.06 93 ARG A CA 1
ATOM 753 C C . ARG A 1 93 ? -8.626 35.196 -0.764 1.00 52.06 93 ARG A C 1
ATOM 755 O O . ARG A 1 93 ? -9.225 34.749 0.206 1.00 52.06 93 ARG A O 1
ATOM 762 N N . LYS A 1 94 ? -8.954 34.881 -2.025 1.00 55.62 94 LYS A N 1
ATOM 763 C CA . LYS A 1 94 ? -10.042 33.952 -2.412 1.00 55.62 94 LYS A CA 1
ATOM 764 C C . LYS A 1 94 ? -9.633 32.463 -2.368 1.00 55.62 94 LYS A C 1
ATOM 766 O O . LYS A 1 94 ? -10.453 31.609 -2.068 1.00 55.62 94 LYS A O 1
ATOM 771 N N . GLU A 1 95 ? -8.361 32.144 -2.594 1.00 49.12 95 GLU A N 1
ATOM 772 C CA . GLU A 1 95 ? -7.766 30.800 -2.594 1.00 49.12 95 GLU A CA 1
ATOM 773 C C . GLU A 1 95 ? -7.384 30.327 -1.190 1.00 49.12 95 GLU A C 1
ATOM 775 O O . GLU A 1 95 ? -7.299 29.120 -0.969 1.00 49.12 95 GLU A O 1
ATOM 780 N N . LYS A 1 96 ? -7.229 31.244 -0.219 1.00 51.56 96 LYS A N 1
ATOM 781 C CA . LYS A 1 96 ? -6.979 30.904 1.195 1.00 51.56 96 LYS A CA 1
ATOM 782 C C . LYS A 1 96 ? -8.031 29.943 1.765 1.00 51.56 96 LYS A C 1
ATOM 784 O O . LYS A 1 96 ? -7.718 29.189 2.679 1.00 51.56 96 LYS A O 1
ATOM 789 N N . ALA A 1 97 ? -9.239 29.954 1.201 1.00 42.59 97 ALA A N 1
ATOM 790 C CA . ALA A 1 97 ? -10.338 29.066 1.563 1.00 42.59 97 ALA A CA 1
ATOM 791 C C . ALA A 1 97 ? -10.566 27.899 0.576 1.00 42.59 97 ALA A C 1
ATOM 793 O O . ALA A 1 97 ? -11.406 27.050 0.851 1.00 42.59 97 ALA A O 1
ATOM 794 N N . GLY A 1 98 ? -9.872 27.847 -0.570 1.00 49.88 98 GLY A N 1
ATOM 795 C CA . GLY A 1 98 ? -10.413 27.166 -1.755 1.00 49.88 98 GLY A CA 1
ATOM 796 C C . GLY A 1 98 ? -9.603 26.042 -2.405 1.00 49.88 98 GLY A C 1
ATOM 797 O O . GLY A 1 98 ? -10.146 25.409 -3.300 1.00 49.88 98 GLY A O 1
ATOM 798 N N . LYS A 1 99 ? -8.338 25.782 -2.043 1.00 50.06 99 LYS A N 1
ATOM 799 C CA . LYS A 1 99 ? -7.504 24.811 -2.796 1.00 50.06 99 LYS A CA 1
ATOM 800 C C . LYS A 1 99 ? -6.507 24.012 -1.948 1.00 50.06 99 LYS A C 1
ATOM 802 O O . LYS A 1 99 ? -5.397 23.735 -2.388 1.00 50.06 99 LYS A O 1
ATOM 807 N N . 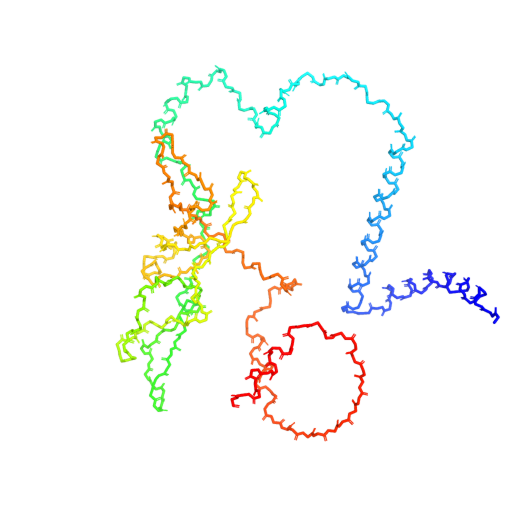TRP A 1 100 ? -6.873 23.618 -0.731 1.00 61.47 100 TRP A N 1
ATOM 808 C CA . TRP A 1 100 ? -6.114 22.578 -0.019 1.00 61.47 100 TRP A CA 1
ATOM 809 C C . TRP A 1 100 ? -6.759 21.222 -0.271 1.00 61.47 100 TRP A C 1
ATOM 811 O O . TRP A 1 100 ? -7.280 20.580 0.641 1.00 61.47 100 TRP A O 1
ATOM 821 N N . ASP A 1 101 ? -6.758 20.810 -1.537 1.00 66.94 101 ASP A N 1
ATOM 822 C CA . ASP A 1 101 ? -7.271 19.503 -1.906 1.00 66.94 101 ASP A CA 1
ATOM 823 C C . ASP A 1 101 ? -6.258 18.430 -1.532 1.00 66.94 101 ASP A C 1
ATOM 825 O O . ASP A 1 101 ? -5.110 18.385 -1.983 1.00 66.94 101 ASP A O 1
ATOM 829 N N . VAL A 1 102 ? -6.718 17.535 -0.669 1.00 76.62 102 VA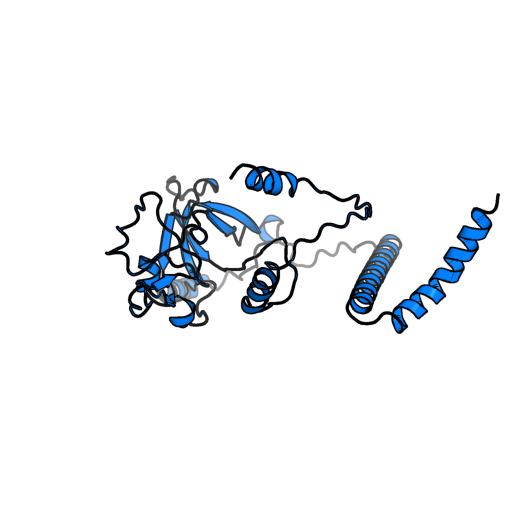L A N 1
ATOM 830 C CA . VAL A 1 102 ? -6.034 16.285 -0.380 1.00 76.62 102 VAL A CA 1
ATOM 831 C C . VAL A 1 102 ? -5.865 15.510 -1.697 1.00 76.62 102 VAL A C 1
ATOM 833 O O . VAL A 1 102 ? -6.824 15.425 -2.463 1.00 76.62 102 VAL A O 1
ATOM 836 N N . PRO A 1 103 ? -4.711 14.856 -1.957 1.00 81.25 103 PRO A N 1
ATOM 837 C CA . PRO A 1 103 ? -4.469 14.116 -3.205 1.00 81.25 103 PRO A CA 1
ATOM 838 C C . PRO A 1 103 ? -5.501 13.029 -3.555 1.00 81.25 103 PRO A C 1
ATOM 840 O O . PRO A 1 103 ? -5.479 12.492 -4.659 1.00 81.25 103 PRO A O 1
ATOM 843 N N . LEU A 1 104 ? -6.351 12.644 -2.600 1.00 81.94 104 LEU A N 1
ATOM 844 C CA . LEU A 1 104 ? -7.498 11.762 -2.783 1.00 81.94 104 LEU A CA 1
ATOM 845 C C . LEU A 1 104 ? -8.747 12.396 -2.144 1.00 81.94 104 LEU A C 1
ATOM 847 O O . LEU A 1 104 ? -9.031 12.111 -0.979 1.00 81.94 104 LEU A O 1
ATOM 851 N N . PRO A 1 105 ? -9.500 13.237 -2.877 1.00 81.06 105 PRO A N 1
ATOM 852 C CA . PRO A 1 105 ? -10.654 13.940 -2.315 1.00 81.06 105 PRO A CA 1
ATOM 853 C C . PRO A 1 105 ? -11.882 13.031 -2.169 1.00 81.06 105 PRO A C 1
ATOM 855 O O . PRO A 1 105 ? -12.575 13.071 -1.155 1.00 81.06 105 PRO A O 1
ATOM 858 N N . LYS A 1 106 ? -12.141 12.166 -3.159 1.00 83.38 106 LYS A N 1
ATOM 859 C CA . LYS A 1 106 ? -13.274 11.234 -3.167 1.00 83.38 106 LYS A CA 1
ATOM 860 C C . LYS A 1 106 ? -12.766 9.800 -3.145 1.00 83.38 106 LYS A C 1
ATOM 862 O O . LYS A 1 106 ? -12.080 9.352 -4.062 1.00 83.38 106 LYS A O 1
ATOM 867 N N . VAL A 1 107 ? -13.127 9.072 -2.096 1.00 86.25 107 VAL A N 1
ATOM 868 C CA . VAL A 1 107 ? -12.824 7.647 -1.947 1.00 86.25 107 VAL A CA 1
ATOM 869 C C . VAL A 1 107 ? -14.102 6.847 -2.167 1.00 86.25 107 VAL A C 1
ATOM 871 O O . VAL A 1 107 ? -15.201 7.327 -1.898 1.00 86.25 107 VAL A O 1
ATOM 874 N N . ARG A 1 108 ? -13.961 5.614 -2.662 1.00 87.56 108 ARG A N 1
ATOM 875 C CA . ARG A 1 108 ? -15.063 4.652 -2.695 1.00 87.56 108 ARG A CA 1
ATOM 876 C C . ARG A 1 108 ? -15.644 4.489 -1.278 1.00 87.56 108 ARG A C 1
ATOM 878 O O . ARG A 1 108 ? -14.879 4.121 -0.384 1.00 87.56 108 ARG A O 1
ATOM 885 N N . PRO A 1 109 ? -16.957 4.700 -1.083 1.00 86.94 109 PRO A N 1
ATOM 886 C CA . PRO A 1 109 ? -17.588 4.436 0.200 1.00 86.94 109 PRO A CA 1
ATOM 887 C C . PRO A 1 109 ? -17.508 2.940 0.504 1.00 86.94 109 PRO A C 1
ATOM 889 O O . PRO A 1 109 ? -17.754 2.100 -0.371 1.00 86.94 109 PRO A O 1
ATOM 892 N N . VAL A 1 110 ? -17.118 2.608 1.730 1.00 88.12 110 VAL A N 1
ATOM 893 C CA . VAL A 1 110 ? -17.029 1.221 2.192 1.00 88.12 110 VAL A CA 1
ATOM 894 C C . VAL A 1 110 ? -18.298 0.875 2.961 1.00 88.12 110 VAL A C 1
ATOM 896 O O . VAL A 1 110 ? -18.687 1.599 3.875 1.00 88.12 110 VAL A O 1
ATOM 899 N N . ALA A 1 111 ? -18.936 -0.237 2.596 1.00 90.19 111 ALA A N 1
ATOM 900 C CA . ALA A 1 111 ? -20.114 -0.727 3.299 1.00 90.19 111 ALA A CA 1
ATOM 901 C C . ALA A 1 111 ? -19.742 -1.242 4.699 1.00 90.19 111 ALA A C 1
ATOM 903 O O . ALA A 1 111 ? -18.676 -1.831 4.901 1.00 90.19 111 ALA A O 1
ATOM 904 N N . GLU A 1 112 ? -20.641 -1.079 5.667 1.00 87.19 112 GLU A N 1
ATOM 905 C CA . GLU A 1 112 ? -20.392 -1.497 7.053 1.00 87.19 112 GLU A CA 1
ATOM 906 C C . GLU A 1 112 ? -20.179 -3.010 7.190 1.00 87.19 112 GLU A C 1
ATOM 908 O O . GLU A 1 112 ? -19.389 -3.454 8.023 1.00 87.19 112 GLU A O 1
ATOM 913 N N . GLU A 1 113 ? -20.829 -3.806 6.338 1.00 89.00 113 GLU A N 1
ATOM 914 C CA . GLU A 1 113 ? -20.655 -5.261 6.277 1.00 89.00 113 GLU A CA 1
ATOM 915 C C . GLU A 1 113 ? -19.220 -5.661 5.898 1.00 89.00 113 GLU A C 1
ATOM 917 O O . GLU A 1 113 ? -18.672 -6.624 6.434 1.00 89.00 113 GLU A O 1
ATOM 922 N N . GLU A 1 114 ? -18.569 -4.887 5.024 1.00 89.25 114 GLU A N 1
ATOM 923 C CA . GLU A 1 114 ? -17.179 -5.131 4.634 1.00 89.25 114 GLU A CA 1
ATOM 924 C C . GLU A 1 114 ? -16.209 -4.771 5.771 1.00 89.25 114 GLU A C 1
ATOM 926 O O . GLU A 1 114 ? -15.160 -5.404 5.927 1.00 89.25 114 GLU A O 1
ATOM 931 N N . MET A 1 115 ? -16.560 -3.765 6.578 1.00 88.44 115 MET A N 1
ATOM 932 C CA . MET A 1 115 ? -15.757 -3.273 7.705 1.00 88.44 115 MET A CA 1
ATOM 933 C C . MET A 1 115 ? -15.869 -4.171 8.939 1.00 88.44 115 MET A C 1
ATOM 935 O O . MET A 1 115 ? -14.880 -4.371 9.656 1.00 88.44 115 MET A O 1
ATOM 939 N N . PHE A 1 116 ? -17.065 -4.707 9.193 1.00 93.94 116 PHE A N 1
ATOM 940 C CA . PHE A 1 116 ? -17.391 -5.438 10.409 1.00 93.94 116 PHE A CA 1
ATOM 941 C C . PHE A 1 116 ? -17.877 -6.855 10.125 1.00 93.94 116 PHE A C 1
ATOM 943 O O . PHE A 1 116 ? -19.002 -7.087 9.688 1.00 93.94 116 PHE A O 1
ATOM 950 N N . LYS A 1 117 ? -17.084 -7.835 10.550 1.00 94.44 117 LYS A N 1
ATOM 951 C CA . LYS A 1 117 ? -17.509 -9.232 10.598 1.00 94.44 117 LYS A CA 1
ATOM 952 C C . LYS A 1 117 ? -18.336 -9.496 11.857 1.00 94.44 117 LYS A C 1
ATOM 954 O O . LYS A 1 117 ? -17.910 -9.186 12.972 1.00 94.44 117 LYS A O 1
ATOM 959 N N . VAL A 1 118 ? -19.507 -10.109 11.700 1.00 94.62 118 VAL A N 1
ATOM 960 C CA . VAL A 1 118 ? -20.365 -10.502 12.830 1.00 94.62 118 VAL A CA 1
ATOM 961 C C . VAL A 1 118 ? -19.747 -11.681 13.576 1.00 94.62 118 VAL A C 1
ATOM 963 O O . VAL A 1 118 ? -19.410 -12.695 12.961 1.00 94.62 118 VAL A O 1
ATOM 966 N N . LEU A 1 119 ? -19.619 -11.578 14.902 1.00 93.75 119 LEU A N 1
ATOM 967 C CA . LEU A 1 119 ? -19.130 -12.672 15.740 1.00 93.75 119 LEU A CA 1
ATOM 968 C C . LEU A 1 119 ? -20.271 -13.243 16.588 1.00 93.75 119 LEU A C 1
ATOM 970 O O . LEU A 1 119 ? -20.886 -12.539 17.393 1.00 93.75 119 LEU A O 1
ATOM 974 N N . ARG A 1 120 ? -20.544 -14.540 16.415 1.00 94.75 120 ARG A N 1
ATOM 975 C CA . ARG A 1 120 ? -21.564 -15.263 17.184 1.00 94.75 120 ARG A CA 1
ATOM 976 C C . ARG A 1 120 ? -20.969 -15.811 18.482 1.00 94.75 120 ARG A C 1
ATOM 978 O O . ARG A 1 120 ? -19.888 -16.390 18.467 1.00 94.75 120 ARG A O 1
ATOM 985 N N . THR A 1 121 ? -21.676 -15.641 19.596 1.00 92.06 121 THR A N 1
ATOM 986 C CA . THR A 1 121 ? -21.220 -16.018 20.949 1.00 92.06 121 THR A CA 1
ATOM 987 C C . THR A 1 121 ? -22.191 -16.981 21.646 1.00 92.06 121 THR A C 1
ATOM 989 O O . THR A 1 121 ? -23.373 -17.043 21.297 1.00 92.06 121 THR A O 1
ATOM 992 N N . GLY A 1 122 ? -21.684 -17.737 22.629 1.00 93.31 122 GLY A N 1
ATOM 993 C CA . GLY A 1 122 ? -22.417 -18.764 23.386 1.00 93.31 122 GLY A CA 1
ATOM 994 C C . GLY A 1 122 ? -22.341 -20.168 22.768 1.00 93.31 122 GLY A C 1
ATOM 995 O O . GLY A 1 122 ? -22.030 -20.314 21.587 1.00 93.31 122 GLY A O 1
ATOM 996 N N . LYS A 1 123 ? -22.668 -21.208 23.554 1.00 94.06 123 LYS A N 1
ATOM 997 C CA . LYS A 1 123 ? -22.605 -22.625 23.128 1.00 94.06 123 LYS A CA 1
ATOM 998 C C . LYS A 1 123 ? -23.441 -22.897 21.870 1.00 94.06 123 LYS A C 1
ATOM 1000 O O . LYS A 1 123 ? -22.966 -23.531 20.937 1.00 94.06 123 LYS A O 1
ATOM 1005 N N . ARG A 1 124 ? -24.657 -22.338 21.814 1.00 93.44 124 ARG A N 1
ATOM 1006 C CA . ARG A 1 124 ? -25.575 -22.438 20.661 1.00 93.44 124 ARG A CA 1
ATOM 1007 C C . ARG A 1 124 ? -25.373 -21.342 19.597 1.00 93.44 124 ARG A C 1
ATOM 1009 O O . ARG A 1 124 ? -26.112 -21.305 18.625 1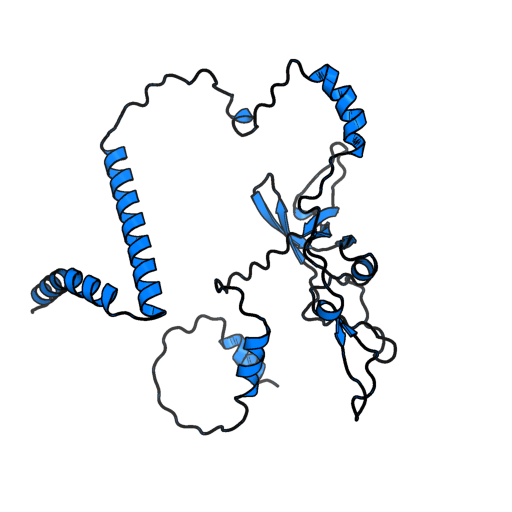.00 93.44 124 ARG A O 1
ATOM 1016 N N . LYS A 1 125 ? -24.402 -20.429 19.771 1.00 92.56 125 LYS A N 1
ATOM 1017 C CA . LYS A 1 125 ? -24.066 -19.336 18.829 1.00 92.56 125 LYS A CA 1
ATOM 1018 C C . LYS A 1 125 ? -25.247 -18.439 18.406 1.00 92.56 125 LYS A C 1
ATOM 1020 O O . LYS A 1 125 ? -25.246 -17.890 17.308 1.00 92.56 125 LYS A O 1
ATOM 1025 N N . THR A 1 126 ? -26.243 -18.244 19.267 1.00 93.75 126 THR A N 1
ATOM 1026 C CA . THR A 1 126 ? -27.438 -17.443 18.944 1.00 93.75 126 THR A CA 1
ATOM 1027 C C . THR A 1 126 ? -27.210 -15.934 19.078 1.00 93.75 126 THR A C 1
ATOM 1029 O O . THR A 1 126 ? -27.877 -15.144 18.419 1.00 93.75 126 THR A O 1
ATOM 1032 N N . LYS A 1 127 ? -26.250 -15.499 19.903 1.00 93.38 127 LYS A N 1
ATOM 1033 C CA . LYS A 1 127 ? -26.026 -14.078 20.215 1.00 93.38 127 LYS A CA 1
ATOM 1034 C C . LYS A 1 127 ? -25.021 -13.440 19.246 1.00 93.38 127 LYS A C 1
ATOM 1036 O O . LYS A 1 127 ? -23.891 -13.915 19.155 1.00 93.38 127 LYS A O 1
ATOM 1041 N N . GLN A 1 128 ? -25.399 -12.340 18.581 1.00 93.75 128 GLN A N 1
ATOM 1042 C CA . GLN A 1 128 ? -24.637 -11.706 17.479 1.00 93.75 128 GLN A CA 1
ATOM 1043 C C . GLN A 1 128 ? -24.277 -10.224 17.722 1.00 93.75 128 GLN A C 1
ATOM 1045 O O . GLN A 1 128 ? -24.212 -9.410 16.803 1.00 93.75 128 GLN A O 1
ATOM 1050 N N . TRP A 1 129 ? -24.081 -9.840 18.982 1.00 92.38 129 TRP A N 1
ATOM 1051 C CA . TRP A 1 129 ? -23.863 -8.439 19.360 1.00 92.38 129 TRP A CA 1
ATOM 1052 C C . TRP A 1 129 ? -22.423 -7.955 19.123 1.00 92.38 129 TRP A C 1
ATOM 1054 O O . TRP A 1 129 ? -22.204 -6.751 18.984 1.00 92.38 129 TRP A O 1
ATOM 1064 N N . LYS A 1 130 ? -21.451 -8.874 19.035 1.00 94.75 130 LYS A N 1
ATOM 1065 C CA . LYS A 1 130 ? -20.031 -8.563 18.823 1.00 94.75 130 LYS A CA 1
ATOM 1066 C C . LYS A 1 130 ? -19.694 -8.386 17.343 1.00 94.75 130 LYS A C 1
ATOM 1068 O O . LYS A 1 130 ? -20.174 -9.132 16.487 1.00 94.75 130 LYS A O 1
ATOM 1073 N N . ARG A 1 131 ? -18.820 -7.423 17.054 1.00 94.94 131 ARG A N 1
ATOM 1074 C CA . ARG A 1 131 ? -18.360 -7.068 15.707 1.00 94.94 131 ARG A CA 1
ATOM 1075 C C . ARG A 1 131 ? -16.836 -7.048 15.678 1.00 94.94 131 ARG A C 1
ATOM 1077 O O . ARG A 1 131 ? -16.212 -6.422 16.527 1.00 94.94 131 ARG A O 1
ATOM 1084 N N . MET A 1 132 ? -16.238 -7.742 14.720 1.00 94.12 132 MET A N 1
ATOM 1085 C CA . MET A 1 132 ? -14.793 -7.773 14.506 1.00 94.12 132 MET A CA 1
ATOM 1086 C C . MET A 1 132 ? -14.430 -6.861 13.340 1.00 94.12 132 MET A C 1
ATOM 1088 O O . MET A 1 132 ? -15.007 -6.989 12.263 1.00 94.12 132 MET A O 1
ATOM 1092 N N . VAL A 1 133 ? -13.462 -5.972 13.549 1.00 94.62 133 VAL A N 1
ATOM 1093 C CA . VAL A 1 133 ? -12.924 -5.117 12.487 1.00 94.62 133 VAL A CA 1
ATOM 1094 C C . VAL A 1 133 ? -12.041 -5.954 11.564 1.00 94.62 133 VAL A C 1
ATOM 1096 O O . VAL A 1 133 ? -11.157 -6.670 12.035 1.00 94.62 133 VAL A O 1
ATOM 1099 N N . THR A 1 134 ? -12.293 -5.875 10.258 1.00 93.75 134 THR A N 1
ATOM 1100 C CA . THR A 1 134 ? -11.568 -6.631 9.218 1.00 93.75 134 THR A CA 1
ATOM 1101 C C . THR A 1 134 ? -10.443 -5.831 8.561 1.00 93.75 134 THR A C 1
ATOM 1103 O O . THR A 1 134 ? -9.570 -6.412 7.917 1.00 93.75 134 THR A O 1
ATOM 1106 N N . LYS A 1 135 ? -10.468 -4.501 8.687 1.00 92.06 135 LYS A N 1
ATOM 1107 C CA . LYS A 1 135 ? -9.486 -3.589 8.090 1.00 92.06 135 LYS A CA 1
ATOM 1108 C C . LYS A 1 135 ? -8.325 -3.295 9.039 1.00 92.06 135 LYS A C 1
ATOM 1110 O O . LYS A 1 135 ? -8.397 -3.575 10.234 1.00 92.06 135 LYS A O 1
ATOM 1115 N N . ALA A 1 136 ? -7.264 -2.717 8.477 1.00 93.06 136 ALA A N 1
ATOM 1116 C CA . ALA A 1 136 ? -6.125 -2.208 9.228 1.00 93.06 136 ALA A CA 1
ATOM 1117 C C . ALA A 1 136 ? -6.591 -1.199 10.286 1.00 93.06 136 ALA A C 1
ATOM 1119 O O . ALA A 1 136 ? -7.485 -0.388 10.037 1.00 93.06 136 ALA A O 1
ATOM 1120 N N . THR A 1 137 ? -5.997 -1.263 11.472 1.00 93.56 137 THR A N 1
ATOM 1121 C CA . THR A 1 137 ? -6.321 -0.367 12.581 1.00 93.56 137 THR A CA 1
ATOM 1122 C C . THR A 1 137 ? -5.057 0.199 13.195 1.00 93.56 137 THR A C 1
ATOM 1124 O O . THR A 1 137 ? -4.092 -0.527 13.416 1.00 93.56 137 THR A O 1
ATOM 1127 N N . PHE A 1 138 ? -5.087 1.481 13.519 1.00 94.50 138 PHE A N 1
ATOM 1128 C CA . PHE A 1 138 ? -4.139 2.096 14.421 1.00 94.50 138 PHE A CA 1
ATOM 1129 C C . PHE A 1 138 ? -4.703 2.055 15.836 1.00 94.50 138 PHE A C 1
ATOM 1131 O O . PHE A 1 138 ? -5.879 2.339 16.085 1.00 94.50 138 PHE A O 1
ATOM 1138 N N . VAL A 1 139 ? -3.849 1.678 16.771 1.00 91.56 139 VAL A N 1
ATOM 1139 C CA . VAL A 1 139 ? -4.171 1.619 18.185 1.00 91.56 139 VAL A CA 1
ATOM 1140 C C . VAL A 1 139 ? -2.986 2.235 18.914 1.00 91.56 139 VAL A C 1
ATOM 1142 O O . VAL A 1 139 ? -1.862 1.784 18.722 1.00 91.56 139 VAL A O 1
ATOM 1145 N N . GLY A 1 140 ? -3.241 3.266 19.721 1.00 88.94 140 GLY A N 1
ATOM 1146 C CA . GLY A 1 140 ? -2.183 3.970 20.441 1.00 88.94 140 GLY A CA 1
ATOM 1147 C C . GLY A 1 140 ? -1.403 3.057 21.404 1.00 88.94 140 GLY A C 1
ATOM 1148 O O . GLY A 1 140 ? -1.925 2.020 21.828 1.00 88.94 140 GLY A O 1
ATOM 1149 N N . PRO A 1 141 ? -0.177 3.451 21.790 1.00 85.50 141 PRO A N 1
ATOM 1150 C CA . PRO A 1 141 ? 0.732 2.620 22.586 1.00 85.50 141 PRO A CA 1
ATOM 1151 C C . PRO A 1 141 ? 0.192 2.269 23.984 1.00 85.50 141 PRO A C 1
ATOM 1153 O O . PRO A 1 141 ? 0.534 1.225 24.525 1.00 85.50 141 PRO A O 1
ATOM 1156 N N . GLY A 1 142 ? -0.710 3.081 24.547 1.00 87.94 142 GLY A N 1
ATOM 1157 C CA . GLY A 1 142 ? -1.350 2.841 25.849 1.00 87.94 142 GLY A CA 1
ATOM 1158 C C . GLY A 1 142 ? -2.627 1.991 25.808 1.00 87.94 142 GLY A C 1
ATOM 1159 O O . GLY A 1 142 ? -3.449 2.074 26.719 1.00 87.94 142 GLY A O 1
ATOM 1160 N N . PHE A 1 143 ? -2.878 1.228 24.741 1.00 87.75 143 PHE A N 1
ATOM 1161 C CA . PHE A 1 143 ? -4.144 0.509 24.609 1.00 87.75 143 PHE A CA 1
ATOM 1162 C C . PHE A 1 143 ? -4.201 -0.786 25.423 1.00 87.75 143 PHE A C 1
ATOM 1164 O O . PHE A 1 143 ? -3.621 -1.811 25.055 1.00 87.75 143 PHE A O 1
ATOM 1171 N N . THR A 1 144 ? -5.044 -0.779 26.449 1.00 87.88 144 THR A N 1
ATOM 1172 C CA . THR A 1 144 ? -5.471 -1.975 27.174 1.00 87.88 144 THR A CA 1
ATOM 1173 C C . THR A 1 144 ? -6.798 -2.497 26.617 1.00 87.88 144 THR A C 1
ATOM 1175 O O . THR A 1 144 ? -7.701 -1.745 26.235 1.00 87.88 144 THR A O 1
ATOM 1178 N N . ARG A 1 145 ? -6.932 -3.825 26.514 1.00 89.88 145 ARG A N 1
ATOM 1179 C CA . ARG A 1 145 ? -8.191 -4.440 26.073 1.00 89.88 145 ARG A CA 1
ATOM 1180 C C . ARG A 1 145 ? -9.231 -4.330 27.184 1.00 89.88 145 ARG A C 1
ATOM 1182 O O . ARG A 1 145 ? -8.946 -4.639 28.335 1.00 89.88 145 ARG A O 1
ATOM 1189 N N . LYS A 1 146 ? -10.459 -3.957 26.816 1.00 91.75 146 LYS A N 1
ATOM 1190 C CA . LYS A 1 146 ? -11.612 -4.056 27.718 1.00 91.75 146 LYS A CA 1
ATOM 1191 C C . LYS A 1 146 ? -11.921 -5.535 27.985 1.00 91.75 146 LYS A C 1
ATOM 1193 O O . LYS A 1 146 ? -11.683 -6.366 27.106 1.00 91.75 146 LYS A O 1
ATOM 1198 N N . PRO A 1 147 ? -12.475 -5.887 29.156 1.00 95.00 147 PRO A N 1
ATOM 1199 C CA . PRO A 1 147 ? -12.835 -7.268 29.441 1.00 95.00 147 PRO A CA 1
ATOM 1200 C C . PRO A 1 147 ? -13.855 -7.793 28.407 1.00 95.00 147 PRO A C 1
ATOM 1202 O O . PRO A 1 147 ? -14.713 -7.031 27.938 1.00 95.00 147 PRO A O 1
ATOM 1205 N N . PRO A 1 148 ? -13.828 -9.099 28.065 1.00 91.69 148 PRO A N 1
ATOM 1206 C CA . PRO A 1 148 ? -14.574 -9.641 26.924 1.00 91.69 148 PRO A CA 1
ATOM 1207 C C . PRO A 1 148 ? -16.092 -9.452 26.984 1.00 91.69 148 PRO A C 1
ATOM 1209 O O . PRO A 1 148 ? -16.763 -9.564 25.957 1.00 91.69 148 PRO A O 1
ATOM 1212 N N . LYS A 1 149 ? -16.661 -9.212 28.168 1.00 92.81 149 LYS A N 1
ATOM 1213 C CA . LYS A 1 149 ? -18.095 -8.964 28.346 1.00 92.81 149 LYS A CA 1
ATOM 1214 C C . LYS A 1 149 ? -18.522 -7.565 27.881 1.00 92.81 149 LYS A C 1
ATOM 1216 O O . LYS A 1 149 ? -19.633 -7.439 27.380 1.00 92.81 149 LYS A O 1
ATOM 1221 N N . TYR A 1 150 ? -17.654 -6.556 27.990 1.00 91.69 150 TYR A N 1
ATOM 1222 C CA . TYR A 1 150 ? -17.956 -5.163 27.620 1.00 91.69 150 TYR A CA 1
ATOM 1223 C C . TYR A 1 150 ? -17.377 -4.759 26.250 1.00 91.69 150 TYR A C 1
ATOM 1225 O O . TYR A 1 150 ? -17.705 -3.702 25.714 1.00 91.69 150 TYR A O 1
ATOM 1233 N N . GLU A 1 151 ? -16.531 -5.597 25.642 1.00 91.75 151 GLU A N 1
ATOM 1234 C CA . GLU A 1 151 ? -15.977 -5.357 24.305 1.00 91.75 151 GLU A CA 1
ATOM 1235 C C . GLU A 1 151 ? -16.972 -5.770 23.200 1.00 91.75 151 GLU A C 1
ATOM 1237 O O . GLU A 1 151 ? -17.162 -6.957 22.910 1.00 91.75 151 GLU A O 1
ATOM 1242 N N . ARG A 1 152 ? -17.606 -4.773 22.563 1.00 93.00 152 ARG A N 1
ATOM 1243 C CA . ARG A 1 152 ? -18.473 -4.968 21.385 1.00 93.00 152 ARG A CA 1
ATOM 1244 C C . ARG A 1 152 ? -17.686 -4.973 20.073 1.00 93.00 152 ARG A C 1
ATOM 1246 O O . ARG A 1 152 ? -17.910 -5.851 19.242 1.00 93.00 152 ARG A O 1
ATOM 1253 N N . PHE A 1 153 ? -16.785 -4.004 19.895 1.00 93.56 153 PHE A N 1
ATOM 1254 C CA . PHE A 1 153 ? -15.936 -3.861 18.711 1.00 93.56 153 PHE A CA 1
ATOM 1255 C C . PHE A 1 153 ? -14.551 -4.443 18.981 1.00 93.56 153 PHE A C 1
ATOM 1257 O O . PHE A 1 153 ? -13.781 -3.885 19.759 1.00 93.56 153 PHE A O 1
ATOM 1264 N N . ILE A 1 154 ? -14.240 -5.557 18.324 1.00 93.81 154 ILE A N 1
ATOM 1265 C CA . ILE A 1 154 ? -12.976 -6.273 18.477 1.00 93.81 154 ILE A CA 1
ATOM 1266 C C . ILE A 1 154 ? -12.009 -5.811 17.391 1.00 93.81 154 ILE A C 1
ATOM 1268 O O . ILE A 1 154 ? -12.272 -5.986 16.199 1.00 93.81 154 ILE A O 1
ATOM 1272 N N . ARG A 1 155 ? -10.853 -5.296 17.814 1.00 93.31 155 ARG A N 1
ATOM 1273 C CA . ARG A 1 155 ? -9.716 -4.987 16.933 1.00 93.31 155 ARG A CA 1
ATOM 1274 C C . ARG A 1 155 ? -8.643 -6.067 17.096 1.00 93.31 155 ARG A C 1
ATOM 1276 O O . ARG A 1 155 ? -7.977 -6.080 18.137 1.00 93.31 155 ARG A O 1
ATOM 1283 N N . PRO A 1 156 ? -8.482 -7.008 16.154 1.00 92.25 156 PRO A N 1
ATOM 1284 C CA . PRO A 1 156 ? -7.509 -8.095 16.291 1.00 92.25 156 PRO A CA 1
ATOM 1285 C C . PRO A 1 156 ? -6.073 -7.554 16.263 1.00 92.25 156 PRO A C 1
ATOM 1287 O O . PRO A 1 156 ? -5.804 -6.573 15.583 1.00 92.25 156 PRO A O 1
ATOM 1290 N N . THR A 1 157 ? -5.146 -8.177 17.001 1.00 90.81 157 THR A N 1
ATOM 1291 C CA . THR A 1 157 ? -3.740 -7.726 17.084 1.00 90.81 157 THR A CA 1
ATOM 1292 C C . THR A 1 157 ? -3.018 -7.796 15.744 1.00 90.81 157 THR A C 1
ATOM 1294 O O . THR A 1 157 ? -2.271 -6.884 15.428 1.00 90.81 157 THR A O 1
ATOM 1297 N N . GLY A 1 158 ? -3.295 -8.815 14.924 1.00 91.50 158 GLY A N 1
ATOM 1298 C CA . GLY A 1 158 ? -2.665 -8.973 13.607 1.00 91.50 158 GLY A CA 1
ATOM 1299 C C . GLY A 1 158 ? -3.029 -7.897 12.576 1.00 91.50 158 GLY A C 1
ATOM 1300 O O . GLY A 1 158 ? -2.382 -7.819 11.542 1.00 91.50 158 GLY A O 1
ATOM 1301 N N . LEU A 1 159 ? -4.047 -7.069 12.844 1.00 93.44 159 LEU A N 1
ATOM 1302 C CA . LEU A 1 159 ? -4.419 -5.928 11.996 1.00 93.44 159 LEU A CA 1
ATOM 1303 C C . LEU A 1 159 ? -4.033 -4.582 12.622 1.00 93.44 159 LEU A C 1
ATOM 1305 O O . LEU A 1 159 ? -4.486 -3.540 12.146 1.00 93.44 159 LEU A O 1
ATOM 1309 N N . ARG A 1 160 ? -3.258 -4.587 13.713 1.00 92.75 160 ARG A N 1
ATOM 1310 C CA . ARG A 1 160 ? -2.781 -3.363 14.359 1.00 92.75 160 ARG A CA 1
ATOM 1311 C C . ARG A 1 160 ? -1.439 -2.972 13.768 1.00 92.75 160 ARG A C 1
ATOM 1313 O O . ARG A 1 160 ? -0.469 -3.705 13.929 1.00 92.75 160 ARG A O 1
ATOM 1320 N N . PHE A 1 161 ? -1.399 -1.818 13.120 1.00 92.56 161 PHE A N 1
ATOM 1321 C CA . PHE A 1 161 ? -0.169 -1.250 12.584 1.00 92.56 161 PHE A CA 1
ATOM 1322 C C . PHE A 1 161 ? 0.221 -0.030 13.408 1.00 92.56 161 PHE A C 1
ATOM 1324 O O . PHE A 1 161 ? -0.629 0.791 13.743 1.00 92.56 161 PHE A O 1
ATOM 1331 N N . THR A 1 162 ? 1.503 0.070 13.743 1.00 91.69 162 THR A N 1
ATOM 1332 C CA . THR A 1 162 ? 2.089 1.225 14.439 1.00 91.69 162 THR A CA 1
ATOM 1333 C C . THR A 1 162 ? 2.900 2.109 13.501 1.00 91.69 162 THR A C 1
ATOM 1335 O O . THR A 1 162 ? 3.059 3.287 13.782 1.00 91.69 162 THR A O 1
ATOM 1338 N N . LYS A 1 163 ? 3.372 1.561 12.375 1.00 91.69 163 LYS A N 1
ATOM 1339 C CA . LYS A 1 163 ? 4.207 2.241 11.381 1.00 91.69 163 LYS A CA 1
ATOM 1340 C C . LYS A 1 163 ? 3.498 2.364 10.040 1.00 91.69 163 LYS A C 1
ATOM 1342 O O . LYS A 1 163 ? 2.695 1.499 9.680 1.00 91.69 163 LYS A O 1
ATOM 1347 N N . ALA A 1 164 ? 3.826 3.417 9.300 1.00 92.31 164 ALA A N 1
ATOM 1348 C CA . ALA A 1 164 ? 3.335 3.673 7.955 1.00 92.31 164 ALA A CA 1
ATOM 1349 C C . ALA A 1 164 ? 4.485 3.993 6.995 1.00 92.31 164 ALA A C 1
ATOM 1351 O O . ALA A 1 164 ? 5.411 4.739 7.315 1.00 92.31 164 ALA A O 1
ATOM 1352 N N . HIS A 1 165 ? 4.368 3.482 5.769 1.00 91.38 165 HIS A N 1
ATOM 1353 C CA . HIS A 1 165 ? 5.224 3.903 4.669 1.00 91.38 165 HIS A CA 1
ATOM 1354 C C . HIS A 1 165 ? 4.694 5.207 4.071 1.00 91.38 165 HIS A C 1
ATOM 1356 O O . HIS A 1 165 ? 3.633 5.223 3.443 1.00 91.38 165 HIS A O 1
ATOM 1362 N N . VAL A 1 166 ? 5.437 6.295 4.259 1.00 87.88 166 VAL A N 1
ATOM 1363 C CA . VAL A 1 166 ? 5.086 7.631 3.764 1.00 87.88 166 VAL A CA 1
ATOM 1364 C C . VAL A 1 166 ? 6.038 8.033 2.648 1.00 87.88 166 VAL A C 1
ATOM 1366 O O . VAL A 1 166 ? 7.252 7.886 2.762 1.00 87.88 166 VAL A O 1
ATOM 1369 N N . THR A 1 167 ? 5.487 8.557 1.557 1.00 84.50 167 THR A N 1
ATOM 1370 C CA . THR A 1 167 ? 6.259 9.040 0.407 1.00 84.50 167 THR A CA 1
ATOM 1371 C C . THR A 1 167 ? 6.264 10.563 0.381 1.00 84.50 167 THR A C 1
ATOM 1373 O O . THR A 1 167 ? 5.185 11.165 0.361 1.00 84.50 167 THR A O 1
ATOM 1376 N N . HIS A 1 168 ? 7.442 11.189 0.332 1.00 79.06 168 HIS A N 1
ATOM 1377 C CA . HIS A 1 168 ? 7.534 12.636 0.127 1.00 79.06 168 HIS A CA 1
ATOM 1378 C C . HIS A 1 168 ? 7.510 12.947 -1.379 1.00 79.06 168 HIS A C 1
ATOM 1380 O O . HIS A 1 168 ? 8.393 12.469 -2.093 1.00 79.06 168 HIS A O 1
ATOM 1386 N N . PRO A 1 169 ? 6.539 13.725 -1.892 1.00 79.62 169 PRO A N 1
ATOM 1387 C CA . PRO A 1 169 ? 6.411 13.956 -3.331 1.00 79.62 169 PRO A CA 1
ATOM 1388 C C . PRO A 1 169 ? 7.599 14.725 -3.928 1.00 79.62 169 PRO A C 1
ATOM 1390 O O . PRO A 1 169 ? 7.970 14.449 -5.062 1.00 79.62 169 PRO A O 1
ATOM 1393 N N . GLU A 1 170 ? 8.229 15.630 -3.171 1.00 78.88 170 GLU A N 1
ATOM 1394 C CA . GLU A 1 170 ? 9.347 16.444 -3.680 1.00 78.88 170 GLU A CA 1
ATOM 1395 C C . GLU A 1 170 ? 10.670 15.667 -3.702 1.00 78.88 170 GLU A C 1
ATOM 1397 O O . GLU A 1 170 ? 11.415 15.738 -4.669 1.00 78.88 170 GLU A O 1
ATOM 1402 N N . LEU A 1 171 ? 10.938 14.871 -2.660 1.00 77.56 171 LEU A N 1
ATOM 1403 C CA . LEU A 1 171 ? 12.199 14.125 -2.532 1.00 77.56 171 LEU A CA 1
ATOM 1404 C C . LEU A 1 171 ? 12.142 12.775 -3.255 1.00 77.56 171 LEU A C 1
ATOM 1406 O O . LEU A 1 171 ? 13.170 12.143 -3.455 1.00 77.56 171 LEU A O 1
ATOM 1410 N N . LYS A 1 172 ? 10.936 12.300 -3.604 1.00 81.50 172 LYS A N 1
ATOM 1411 C CA . LYS A 1 172 ? 10.675 10.977 -4.201 1.00 81.50 172 LYS A CA 1
ATOM 1412 C C . LYS A 1 172 ? 11.225 9.799 -3.372 1.00 81.50 172 LYS A C 1
ATOM 1414 O O . LYS A 1 172 ? 11.309 8.679 -3.868 1.00 81.50 172 LYS A O 1
ATOM 1419 N N . CYS A 1 173 ? 11.523 10.032 -2.093 1.00 79.62 173 CYS A N 1
ATOM 1420 C CA . CYS A 1 173 ? 11.957 9.028 -1.125 1.00 79.62 173 CYS A CA 1
ATOM 1421 C C . CYS A 1 173 ? 10.778 8.502 -0.296 1.00 79.62 173 CYS A C 1
ATOM 1423 O O . CYS A 1 173 ? 9.770 9.190 -0.087 1.00 79.62 173 CYS A O 1
ATOM 1425 N N . THR A 1 174 ? 10.922 7.273 0.201 1.00 84.38 174 THR A N 1
ATOM 1426 C CA . THR A 1 174 ? 9.933 6.603 1.054 1.00 84.38 174 THR A CA 1
ATOM 1427 C C . THR A 1 174 ? 10.503 6.369 2.448 1.00 84.38 174 THR A C 1
ATOM 1429 O O . THR A 1 174 ? 11.594 5.817 2.565 1.00 84.38 174 THR A O 1
ATOM 1432 N N . PHE A 1 175 ? 9.747 6.716 3.486 1.00 85.50 175 PHE A N 1
ATOM 1433 C CA . PHE A 1 175 ? 10.142 6.579 4.889 1.00 85.50 175 PHE A CA 1
ATOM 1434 C C . PHE A 1 175 ? 9.202 5.619 5.620 1.00 85.50 175 PHE A C 1
ATOM 1436 O O . PHE A 1 175 ? 8.023 5.531 5.275 1.00 85.50 175 PHE A O 1
ATOM 1443 N N . ASN A 1 176 ? 9.715 4.890 6.612 1.00 90.38 176 ASN A N 1
ATOM 1444 C CA . ASN A 1 176 ? 8.930 3.995 7.464 1.00 90.38 176 ASN A CA 1
ATOM 1445 C C . ASN A 1 176 ? 8.768 4.625 8.850 1.00 90.38 176 ASN A C 1
ATOM 1447 O O . ASN A 1 176 ? 9.556 4.353 9.751 1.00 90.38 176 ASN A O 1
ATOM 1451 N N . LEU A 1 177 ? 7.767 5.486 8.987 1.00 90.88 177 LEU A N 1
ATOM 1452 C CA . LEU A 1 177 ? 7.606 6.367 10.139 1.00 90.88 177 LEU A CA 1
ATOM 1453 C C . LEU A 1 177 ? 6.505 5.861 11.074 1.00 90.88 177 LEU A C 1
ATOM 1455 O O . LEU A 1 177 ? 5.544 5.220 10.637 1.00 90.88 177 LEU A O 1
ATOM 1459 N N . ASP A 1 178 ? 6.619 6.183 12.359 1.00 92.62 178 ASP A N 1
ATOM 1460 C CA . ASP A 1 178 ? 5.610 5.836 13.358 1.00 92.62 178 ASP A CA 1
ATOM 1461 C C . ASP A 1 178 ? 4.343 6.690 13.212 1.00 92.62 178 ASP A C 1
ATOM 1463 O O . ASP A 1 178 ? 4.386 7.910 13.024 1.00 92.62 178 ASP A O 1
ATOM 1467 N N . ILE A 1 179 ? 3.190 6.037 13.324 1.00 93.44 179 ILE A N 1
ATOM 1468 C CA . ILE A 1 179 ? 1.876 6.673 13.341 1.00 93.44 179 ILE A CA 1
ATOM 1469 C C . ILE A 1 179 ? 1.624 7.209 14.751 1.00 93.44 179 ILE A C 1
ATOM 1471 O O . ILE A 1 179 ? 1.727 6.482 15.738 1.00 93.44 179 ILE A O 1
ATOM 1475 N N . ILE A 1 180 ? 1.238 8.478 14.836 1.00 92.31 180 ILE A N 1
ATOM 1476 C CA . ILE A 1 180 ? 0.867 9.136 16.091 1.00 92.31 180 ILE A CA 1
ATOM 1477 C C . ILE A 1 180 ? -0.635 8.987 16.322 1.00 92.31 180 ILE A C 1
ATOM 1479 O O . ILE A 1 180 ? -1.075 8.569 17.393 1.00 92.31 180 ILE A O 1
ATOM 1483 N N . SER A 1 181 ? -1.441 9.354 15.323 1.00 91.62 181 SER A N 1
ATOM 1484 C CA . SER A 1 181 ? -2.897 9.336 15.444 1.00 91.62 181 SER A CA 1
ATOM 1485 C C . SER A 1 181 ? -3.600 9.253 14.089 1.00 91.62 181 SER A C 1
ATOM 1487 O O . SER A 1 181 ? -3.033 9.570 13.044 1.00 91.62 181 SER A O 1
ATOM 1489 N N . VAL A 1 182 ? -4.867 8.837 14.101 1.00 92.38 182 VAL A N 1
ATOM 1490 C CA . VAL A 1 182 ? -5.753 8.920 12.932 1.00 92.38 182 VAL A CA 1
ATOM 1491 C C . VAL A 1 182 ? -6.610 10.170 13.095 1.00 92.38 182 VAL A C 1
ATOM 1493 O O . VAL A 1 182 ? -7.371 10.270 14.056 1.00 92.38 182 VAL A O 1
ATOM 1496 N N . LYS A 1 183 ? -6.503 11.121 12.162 1.00 90.81 183 LYS A N 1
ATOM 1497 C CA . LYS A 1 183 ? -7.218 12.404 12.238 1.00 90.81 183 LYS A CA 1
ATOM 1498 C C . LYS A 1 183 ? -8.592 12.346 11.598 1.00 90.81 183 LYS A C 1
ATOM 1500 O O . LYS A 1 183 ? -9.560 12.827 12.179 1.00 90.81 183 LYS A O 1
ATOM 1505 N N . LYS A 1 184 ? -8.693 11.781 10.394 1.00 90.12 184 LYS A N 1
ATOM 1506 C CA . LYS A 1 184 ? -9.956 11.771 9.646 1.00 90.12 184 LYS A CA 1
ATOM 1507 C C . LYS A 1 184 ? -10.084 10.528 8.782 1.00 90.12 184 LYS A C 1
ATOM 1509 O O . LYS A 1 184 ? -9.214 10.252 7.958 1.00 90.12 184 LYS A O 1
ATOM 1514 N N . ASN A 1 185 ? -11.202 9.822 8.928 1.00 90.25 185 ASN A N 1
ATOM 1515 C CA . ASN A 1 185 ? -11.636 8.793 7.993 1.00 90.25 185 ASN A CA 1
ATOM 1516 C C . ASN A 1 185 ? -12.782 9.323 7.106 1.00 90.25 185 ASN A C 1
ATOM 1518 O O . ASN A 1 185 ? -13.759 9.852 7.645 1.00 90.25 185 ASN A O 1
ATOM 1522 N N . PRO A 1 186 ? -12.698 9.191 5.766 1.00 89.31 186 PRO A N 1
ATOM 1523 C CA . PRO A 1 186 ? -13.743 9.656 4.851 1.00 89.31 186 PRO A CA 1
ATOM 1524 C C . PRO A 1 186 ? -15.082 8.917 5.001 1.00 89.31 186 PRO A C 1
ATOM 1526 O O . PRO A 1 186 ? -16.114 9.474 4.646 1.00 89.31 186 PRO A O 1
ATOM 1529 N N . ASN A 1 187 ? -15.093 7.696 5.545 1.00 86.81 187 ASN A N 1
ATOM 1530 C CA . ASN A 1 187 ? -16.315 6.903 5.732 1.00 86.81 187 ASN A CA 1
ATOM 1531 C C . ASN A 1 187 ? -17.109 7.291 6.995 1.00 86.81 187 ASN A C 1
ATOM 1533 O O . ASN A 1 187 ? -18.170 6.725 7.244 1.00 86.81 187 ASN A O 1
ATOM 1537 N N . GLY A 1 188 ? -16.592 8.212 7.817 1.00 87.56 188 GLY A N 1
ATOM 1538 C CA . GLY A 1 188 ? -17.286 8.744 8.991 1.00 87.56 188 GLY A CA 1
ATOM 1539 C C . GLY A 1 188 ? -16.431 8.793 10.266 1.00 87.56 188 GLY A C 1
ATOM 1540 O O . GLY A 1 188 ? -15.420 8.090 10.382 1.00 87.56 188 GLY A O 1
ATOM 1541 N N . PRO A 1 189 ? -16.844 9.601 11.262 1.00 91.12 189 PRO A N 1
ATOM 1542 C CA . PRO A 1 189 ? -16.070 9.846 12.481 1.00 91.12 189 PRO A CA 1
ATOM 1543 C C . PRO A 1 189 ? -15.969 8.620 13.399 1.00 91.12 189 PRO A C 1
ATOM 1545 O O . PRO A 1 189 ? -14.960 8.459 14.082 1.00 91.12 189 PRO A O 1
ATOM 1548 N N . MET A 1 190 ? -16.951 7.709 13.369 1.00 91.38 190 MET A N 1
ATOM 1549 C CA . MET A 1 190 ? -16.912 6.456 14.137 1.00 91.38 190 MET A CA 1
ATOM 1550 C C . MET A 1 190 ? -15.647 5.637 13.830 1.00 91.38 190 MET A C 1
ATOM 1552 O O . MET A 1 190 ? -15.025 5.067 14.729 1.00 91.38 190 MET A O 1
ATOM 1556 N N . TYR A 1 191 ? -15.235 5.606 12.561 1.00 91.88 191 TYR A N 1
ATOM 1557 C CA . TYR A 1 191 ? -14.042 4.885 12.126 1.00 91.88 191 TYR A CA 1
ATOM 1558 C C . TYR A 1 191 ? -12.752 5.582 12.550 1.00 91.88 191 TYR A C 1
ATOM 1560 O O . TYR A 1 191 ? -11.780 4.897 12.861 1.00 91.88 191 TYR A O 1
ATOM 1568 N N . THR A 1 192 ? -12.758 6.914 12.635 1.00 92.00 192 THR A N 1
ATOM 1569 C CA . THR A 1 192 ? -11.649 7.692 13.200 1.00 92.00 192 THR A CA 1
ATOM 1570 C C . THR A 1 192 ? -11.433 7.330 14.670 1.00 92.00 192 THR A C 1
ATOM 1572 O O . THR A 1 192 ? -10.317 6.991 15.050 1.00 92.00 192 THR A O 1
ATOM 1575 N N . SER A 1 193 ? -12.497 7.294 15.484 1.00 90.75 193 SER A N 1
ATOM 1576 C CA . SER A 1 193 ? -12.404 6.930 16.910 1.00 90.75 193 SER A CA 1
ATOM 1577 C C . SER A 1 193 ? -11.967 5.480 17.129 1.00 90.75 193 SER A C 1
ATOM 1579 O O . SER A 1 193 ? -11.250 5.168 18.080 1.00 90.75 193 SER A O 1
ATOM 1581 N N . LEU A 1 194 ? -12.388 4.567 16.248 1.00 91.12 194 LEU A N 1
ATOM 1582 C CA . LEU A 1 194 ? -11.928 3.179 16.278 1.00 91.12 194 LEU A CA 1
ATOM 1583 C C . LEU A 1 194 ? -10.486 3.015 15.775 1.00 91.12 194 LEU A C 1
ATOM 1585 O O . LEU A 1 194 ? -9.891 1.972 16.060 1.00 91.12 194 LEU A O 1
ATOM 1589 N N . GLY A 1 195 ? -9.947 4.015 15.074 1.00 92.50 195 GLY A N 1
ATOM 1590 C CA . GLY A 1 195 ? -8.626 3.994 14.457 1.00 92.50 195 GLY A CA 1
ATOM 1591 C C . GLY A 1 195 ? -8.572 3.163 13.179 1.00 92.50 195 GLY A C 1
ATOM 1592 O O . GLY A 1 195 ? -7.523 2.618 12.862 1.00 92.50 195 GLY A O 1
ATOM 1593 N N . VAL A 1 196 ? -9.682 2.990 12.456 1.00 93.06 196 VAL A N 1
ATOM 1594 C CA . VAL A 1 196 ? -9.688 2.179 11.231 1.00 93.06 196 VAL A CA 1
ATOM 1595 C C . VAL A 1 196 ? -9.046 2.948 10.083 1.00 93.06 196 VAL A C 1
ATOM 1597 O O . VAL A 1 196 ? -9.478 4.053 9.746 1.00 93.06 196 VAL A O 1
ATOM 1600 N N . MET A 1 197 ? -8.049 2.325 9.465 1.00 92.19 197 MET A N 1
ATOM 1601 C CA . MET A 1 197 ? -7.305 2.834 8.320 1.00 92.19 197 MET A CA 1
ATOM 1602 C C . MET A 1 197 ? -7.890 2.256 7.029 1.00 92.19 197 MET A C 1
ATOM 1604 O O . MET A 1 197 ? -7.950 1.040 6.824 1.00 92.19 197 MET A O 1
ATOM 1608 N N . THR A 1 198 ? -8.363 3.141 6.158 1.00 90.94 198 THR A N 1
ATOM 1609 C CA . THR A 1 198 ? -8.931 2.817 4.842 1.00 90.94 198 THR A CA 1
ATOM 1610 C C . THR A 1 198 ? -8.302 3.732 3.804 1.00 90.94 198 THR A C 1
ATOM 1612 O O . THR A 1 198 ? -7.650 4.705 4.150 1.00 90.94 198 THR A O 1
ATOM 1615 N N . ARG A 1 199 ? -8.489 3.477 2.505 1.00 88.06 199 ARG A N 1
ATOM 1616 C CA . ARG A 1 199 ? -7.920 4.391 1.497 1.00 88.06 199 ARG A CA 1
ATOM 1617 C C . ARG A 1 199 ? -8.406 5.824 1.764 1.00 88.06 199 ARG A C 1
ATOM 1619 O O . ARG A 1 199 ? -9.584 6.021 2.043 1.00 88.06 199 ARG A O 1
ATOM 1626 N N . GLY A 1 200 ? -7.493 6.791 1.724 1.00 87.81 200 GLY A N 1
ATOM 1627 C CA . GLY A 1 200 ? -7.800 8.196 1.997 1.00 87.81 200 GLY A CA 1
ATOM 1628 C C . GLY A 1 200 ? -8.040 8.545 3.469 1.00 87.81 200 GLY A C 1
ATOM 1629 O O . GLY A 1 200 ? -8.554 9.629 3.737 1.00 87.81 200 GLY A O 1
ATOM 1630 N N . THR A 1 201 ? -7.667 7.686 4.427 1.00 90.62 201 THR A N 1
ATOM 1631 C CA . THR A 1 201 ? -7.516 8.130 5.819 1.00 90.62 201 THR A CA 1
ATOM 1632 C C . THR A 1 201 ? -6.377 9.130 5.945 1.00 90.62 201 THR A C 1
ATOM 1634 O O . THR A 1 201 ? -5.301 8.955 5.369 1.00 90.62 201 THR A O 1
ATOM 1637 N N . ILE A 1 202 ? -6.630 10.192 6.705 1.00 91.56 202 ILE A N 1
ATOM 1638 C CA . ILE A 1 202 ? -5.626 11.185 7.075 1.00 91.56 202 ILE A CA 1
ATOM 1639 C C . ILE A 1 202 ? -5.051 10.758 8.419 1.00 91.56 202 ILE A C 1
ATOM 1641 O O . ILE A 1 202 ? -5.779 10.678 9.416 1.00 91.56 202 ILE A O 1
ATOM 1645 N N . ILE A 1 203 ? -3.755 10.477 8.420 1.00 92.94 203 ILE A N 1
ATOM 1646 C CA . ILE A 1 203 ? -2.993 10.036 9.585 1.00 92.94 203 ILE A CA 1
ATOM 1647 C C . ILE A 1 203 ? -1.949 11.087 9.947 1.00 92.94 203 ILE A C 1
ATOM 1649 O O . ILE A 1 203 ? -1.393 11.756 9.077 1.00 92.94 203 ILE A O 1
ATOM 1653 N N . GLU A 1 204 ? -1.681 11.232 11.234 1.00 91.19 204 GLU A N 1
ATOM 1654 C CA . GLU A 1 204 ? -0.535 11.980 11.732 1.00 91.19 204 GLU A CA 1
ATOM 1655 C C . GLU A 1 204 ? 0.629 11.037 11.926 1.00 91.19 204 GLU A C 1
ATOM 1657 O O . GLU A 1 204 ? 0.506 9.995 12.572 1.00 91.19 204 GLU A O 1
ATOM 1662 N N . VAL A 1 205 ? 1.755 11.426 11.353 1.00 91.62 205 VAL A N 1
ATOM 1663 C CA . VAL A 1 205 ? 2.962 10.619 11.314 1.00 91.62 205 VAL A CA 1
ATOM 1664 C C . VAL A 1 205 ? 4.095 11.411 11.942 1.00 91.62 205 VAL A C 1
ATOM 1666 O O . VAL A 1 205 ? 4.180 12.631 11.749 1.00 91.62 205 VAL A O 1
ATOM 1669 N N . ASN A 1 206 ? 4.944 10.713 12.692 1.00 91.62 206 ASN A N 1
ATOM 1670 C CA . ASN A 1 206 ? 6.133 11.302 13.275 1.00 91.62 206 ASN A CA 1
ATOM 1671 C C . ASN A 1 206 ? 7.161 11.615 12.181 1.00 91.62 206 ASN A C 1
ATOM 1673 O O . ASN A 1 206 ? 7.542 10.727 11.428 1.00 91.62 206 ASN A O 1
ATOM 1677 N N . VAL A 1 207 ? 7.603 12.867 12.083 1.00 88.69 207 VAL A N 1
ATOM 1678 C CA . VAL A 1 207 ? 8.576 13.332 11.076 1.00 88.69 207 VAL A CA 1
ATOM 1679 C C . VAL A 1 207 ? 9.913 13.755 11.684 1.00 88.69 207 VAL A C 1
ATOM 1681 O O . VAL A 1 207 ? 10.705 14.410 11.008 1.00 88.69 207 VAL A O 1
ATOM 1684 N N . SER A 1 208 ? 10.198 13.358 12.927 1.00 86.38 208 SER A N 1
ATOM 1685 C CA . SER A 1 208 ? 11.473 13.655 13.592 1.00 86.38 208 SER A CA 1
ATOM 1686 C C . SER A 1 208 ? 12.692 13.181 12.790 1.00 86.38 208 SER A C 1
ATOM 1688 O O . SER A 1 208 ? 13.697 13.881 12.749 1.00 86.38 208 SER A O 1
ATOM 1690 N N . GLU A 1 209 ? 12.590 12.047 12.089 1.00 81.56 209 GLU A N 1
ATOM 1691 C CA . GLU A 1 209 ? 13.667 11.515 11.235 1.00 81.56 209 GLU A CA 1
ATOM 1692 C C . GLU A 1 209 ? 13.950 12.376 9.991 1.00 81.56 209 GLU A C 1
ATOM 1694 O O . GLU A 1 209 ? 15.033 12.295 9.421 1.00 81.56 209 GLU A O 1
ATOM 1699 N N . LEU A 1 210 ? 12.997 13.211 9.560 1.00 78.75 210 LEU A N 1
ATOM 1700 C CA . LEU A 1 210 ? 13.167 14.085 8.394 1.00 78.75 210 LEU A CA 1
ATOM 1701 C C . LEU A 1 210 ? 13.884 15.395 8.731 1.00 78.75 210 LEU A C 1
ATOM 1703 O O . LEU A 1 210 ? 14.252 16.124 7.813 1.00 78.75 210 LEU A O 1
ATOM 1707 N N . GLY A 1 211 ? 14.037 15.725 10.018 1.00 82.31 211 GLY A N 1
ATOM 1708 C CA . GLY A 1 211 ? 14.720 16.948 10.447 1.00 82.31 211 GLY A CA 1
ATOM 1709 C C . GLY A 1 211 ? 14.069 18.232 9.923 1.00 82.31 211 GLY A C 1
ATOM 1710 O O . GLY A 1 211 ? 14.758 19.215 9.672 1.00 82.31 211 GLY A O 1
ATOM 1711 N N . LEU A 1 212 ? 12.748 18.235 9.711 1.00 82.00 212 LEU A N 1
ATOM 1712 C CA . LEU A 1 212 ? 12.047 19.418 9.215 1.00 82.00 212 LEU A CA 1
ATOM 1713 C C . LEU A 1 212 ? 11.993 20.493 10.305 1.00 82.00 212 LEU A C 1
ATOM 1715 O O . LEU A 1 212 ? 11.459 20.270 11.393 1.00 82.00 212 LEU A O 1
ATOM 1719 N N . VAL A 1 213 ? 12.502 21.680 9.985 1.00 83.31 213 VAL A N 1
ATOM 1720 C CA . VAL A 1 213 ? 12.527 22.833 10.888 1.00 83.31 213 VAL A CA 1
ATOM 1721 C C . VAL A 1 213 ? 11.708 23.964 10.277 1.00 83.31 213 VAL A C 1
ATOM 1723 O O . VAL A 1 213 ? 11.753 24.228 9.076 1.00 83.31 213 VAL A O 1
ATOM 1726 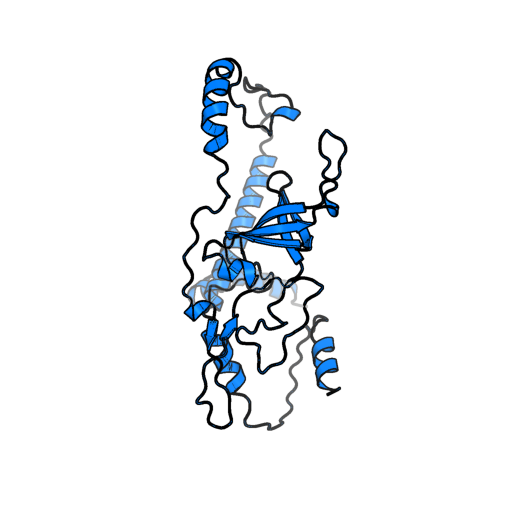N N . THR A 1 214 ? 10.897 24.611 11.105 1.00 85.88 214 THR A N 1
ATOM 1727 C CA . THR A 1 214 ? 10.172 25.827 10.711 1.00 85.88 214 THR A CA 1
ATOM 1728 C C . THR A 1 214 ? 11.144 27.011 10.613 1.00 85.88 214 THR A C 1
ATOM 1730 O O . THR A 1 214 ? 12.161 27.004 11.298 1.00 85.88 214 THR A O 1
ATOM 1733 N N . PRO A 1 215 ? 10.849 28.081 9.853 1.00 82.44 215 PRO A N 1
ATOM 1734 C CA . PRO A 1 215 ? 11.725 29.263 9.801 1.00 82.44 215 PRO A CA 1
ATOM 1735 C C . PRO A 1 215 ? 11.953 29.922 11.176 1.00 82.44 215 PRO A C 1
ATOM 1737 O O . PRO A 1 215 ? 12.904 30.670 11.348 1.00 82.44 215 PRO A O 1
ATOM 1740 N N . ALA A 1 216 ? 11.110 29.612 12.168 1.00 85.69 216 ALA A N 1
ATOM 1741 C CA . ALA A 1 216 ? 11.261 30.028 13.560 1.00 85.69 216 ALA A CA 1
ATOM 1742 C C . ALA A 1 216 ? 12.205 29.124 14.389 1.00 85.69 216 ALA A C 1
ATOM 1744 O O . ALA A 1 216 ? 12.225 29.233 15.612 1.00 85.69 216 ALA A O 1
ATOM 1745 N N . GLY A 1 217 ? 12.910 28.172 13.768 1.00 86.31 217 GLY A N 1
ATOM 1746 C CA . GLY A 1 217 ? 13.838 27.253 14.442 1.00 86.31 217 GLY A CA 1
ATOM 1747 C C . GLY A 1 217 ? 13.175 26.110 15.221 1.00 86.31 217 GLY A C 1
ATOM 1748 O O . GLY A 1 217 ? 13.868 25.258 15.770 1.00 86.31 217 GLY A O 1
ATOM 1749 N N . LYS A 1 218 ? 11.837 26.038 15.267 1.00 86.31 218 LYS A N 1
ATOM 1750 C CA . LYS A 1 218 ? 11.123 24.941 15.942 1.00 86.31 218 LYS A CA 1
ATOM 1751 C C . LYS A 1 218 ? 11.127 23.685 15.078 1.00 86.31 218 LYS A C 1
ATOM 1753 O O . LYS A 1 218 ? 10.745 23.749 13.904 1.00 86.31 218 LYS A O 1
ATOM 1758 N N . VAL A 1 219 ? 11.498 22.559 15.685 1.00 84.81 219 VAL A N 1
ATOM 1759 C CA . VAL A 1 219 ? 11.502 21.233 15.054 1.00 84.81 219 VAL A CA 1
ATOM 1760 C C . VAL A 1 219 ? 10.069 20.725 14.891 1.00 84.81 219 VAL A C 1
ATOM 1762 O O . VAL A 1 219 ? 9.272 20.740 15.833 1.00 84.81 219 VAL A O 1
ATOM 1765 N N . VAL A 1 220 ? 9.734 20.274 13.685 1.00 85.19 220 VAL A N 1
ATOM 1766 C CA . VAL A 1 220 ? 8.440 19.662 13.375 1.00 85.19 220 VAL A CA 1
ATOM 1767 C C . VAL A 1 220 ? 8.522 18.173 13.685 1.00 85.19 220 VAL A C 1
ATOM 1769 O O . VAL A 1 220 ? 9.366 17.469 13.144 1.00 85.19 220 VAL A O 1
ATOM 1772 N N . TRP A 1 221 ? 7.616 17.685 14.528 1.00 83.88 221 TRP A N 1
ATOM 1773 C CA . TRP A 1 221 ? 7.545 16.271 14.904 1.00 83.88 221 TRP A CA 1
ATOM 1774 C C . TRP A 1 221 ? 6.288 15.575 14.376 1.00 83.88 221 TRP A C 1
ATOM 1776 O O . TRP A 1 221 ? 6.281 14.360 14.273 1.00 83.88 221 TRP A O 1
ATOM 1786 N N . GLY A 1 222 ? 5.242 16.304 13.977 1.00 83.94 222 GLY A N 1
ATOM 1787 C CA . GLY A 1 222 ? 4.008 15.722 13.443 1.00 83.94 222 GLY A CA 1
ATOM 1788 C C . GLY A 1 222 ? 3.615 16.335 12.105 1.00 83.94 222 GLY A C 1
ATOM 1789 O O . GLY A 1 222 ? 3.484 17.555 11.996 1.00 83.94 222 GLY A O 1
ATOM 1790 N N . LYS A 1 223 ? 3.385 15.498 11.086 1.00 83.38 223 LYS A N 1
ATOM 1791 C CA . LYS A 1 223 ? 2.825 15.935 9.798 1.00 83.38 223 LYS A CA 1
ATOM 1792 C C . LYS A 1 223 ? 1.638 15.062 9.407 1.00 83.38 223 LYS A C 1
ATOM 1794 O O . LYS A 1 223 ? 1.673 13.839 9.539 1.00 83.38 223 LYS A O 1
ATOM 1799 N N . SER A 1 224 ? 0.582 15.702 8.906 1.00 80.50 224 SER A N 1
ATOM 1800 C CA . SER A 1 224 ? -0.554 14.990 8.323 1.00 80.50 224 SER A CA 1
ATOM 1801 C C . SER A 1 224 ? -0.153 14.393 6.980 1.00 80.50 224 SER A C 1
ATOM 1803 O O . SER A 1 224 ? 0.323 15.098 6.090 1.00 80.50 224 SER A O 1
ATOM 1805 N N . SER A 1 225 ? -0.366 13.093 6.840 1.00 71.31 225 SER A N 1
ATOM 1806 C CA . SER A 1 225 ? -0.133 12.335 5.619 1.00 71.31 225 SER A CA 1
ATOM 1807 C C . SER A 1 225 ? -1.436 11.678 5.190 1.00 71.31 225 SER A C 1
ATOM 1809 O O . SER A 1 225 ? -2.213 11.185 6.009 1.00 71.31 225 SER A O 1
ATOM 1811 N N . VAL A 1 226 ? -1.693 11.683 3.887 1.00 63.53 226 VAL A N 1
ATOM 1812 C CA . VAL A 1 226 ? -2.863 11.014 3.321 1.00 63.53 226 VAL A CA 1
ATOM 1813 C C . VAL A 1 226 ? -2.426 9.626 2.919 1.00 63.53 226 VAL A C 1
ATOM 1815 O O . VAL A 1 226 ? -1.562 9.459 2.055 1.00 63.53 226 VAL A O 1
ATOM 1818 N N . GLU A 1 227 ? -3.030 8.624 3.541 1.00 47.06 227 GLU A N 1
ATOM 1819 C CA . GLU A 1 227 ? -2.700 7.243 3.259 1.00 47.06 227 GLU A CA 1
ATOM 1820 C C . GLU A 1 227 ? -3.273 6.848 1.890 1.00 47.06 227 GLU A C 1
ATOM 1822 O O . GLU A 1 227 ? -4.439 6.458 1.725 1.00 47.06 227 GLU A O 1
ATOM 1827 N N . LYS A 1 228 ? -2.424 6.931 0.862 1.00 37.25 228 LYS A N 1
ATOM 1828 C CA . LYS A 1 228 ? -2.610 6.152 -0.359 1.00 37.25 228 LYS A CA 1
ATOM 1829 C C . LYS A 1 228 ? -2.292 4.710 0.008 1.00 37.25 228 LYS A C 1
ATOM 1831 O O . LYS A 1 228 ? -1.167 4.260 -0.150 1.00 37.25 228 LYS A O 1
ATOM 1836 N N . LEU A 1 229 ? -3.295 3.983 0.499 1.00 28.53 229 LEU A N 1
ATOM 1837 C CA . LEU A 1 229 ? -3.226 2.534 0.680 1.00 28.53 229 LEU A CA 1
ATOM 1838 C C . LEU A 1 229 ? -3.012 1.889 -0.699 1.00 28.53 229 LEU A C 1
ATOM 1840 O O . LEU A 1 229 ? -3.954 1.531 -1.411 1.00 28.53 229 LEU A O 1
ATOM 1844 N N . SER A 1 230 ? -1.763 1.824 -1.134 1.00 24.56 230 SER A N 1
ATOM 1845 C CA . SER A 1 230 ? -1.253 0.780 -1.998 1.00 24.56 230 SER A CA 1
ATOM 1846 C C . SER A 1 230 ? -0.678 -0.256 -1.050 1.00 24.56 230 SER A C 1
ATOM 1848 O O . SER A 1 230 ? 0.420 -0.077 -0.533 1.00 24.56 230 SER A O 1
ATOM 1850 N N . PHE A 1 231 ? -1.431 -1.327 -0.795 1.00 22.39 231 PHE A N 1
ATOM 1851 C CA . PHE A 1 231 ? -0.846 -2.565 -0.289 1.00 22.39 231 PHE A CA 1
ATOM 1852 C C . PHE A 1 231 ? 0.171 -3.033 -1.337 1.00 22.39 231 PHE A C 1
ATOM 1854 O O . PHE A 1 231 ? -0.162 -3.775 -2.259 1.00 22.39 231 PHE A O 1
ATOM 1861 N N . PHE A 1 232 ? 1.403 -2.540 -1.249 1.00 22.80 232 PHE A N 1
ATOM 1862 C CA . PHE A 1 232 ? 2.521 -3.103 -1.976 1.00 22.80 232 PHE A CA 1
ATOM 1863 C C . PHE A 1 232 ? 3.047 -4.236 -1.106 1.00 22.80 232 PHE A C 1
ATOM 1865 O O . PHE A 1 232 ? 3.930 -4.054 -0.281 1.00 22.80 232 PHE A O 1
ATOM 1872 N N . CYS A 1 233 ? 2.423 -5.405 -1.238 1.00 20.69 233 CYS A N 1
ATOM 1873 C CA . CYS A 1 233 ? 3.043 -6.649 -0.815 1.00 20.69 233 CYS A CA 1
ATOM 1874 C C . CYS A 1 233 ? 4.204 -6.900 -1.796 1.00 20.69 233 CYS A C 1
ATOM 1876 O O . CYS A 1 233 ? 3.921 -7.166 -2.969 1.00 20.69 233 CYS A O 1
ATOM 1878 N N . PRO A 1 234 ? 5.489 -6.815 -1.394 1.00 27.02 234 PRO A N 1
ATOM 1879 C CA . PRO A 1 234 ? 6.600 -6.992 -2.331 1.00 27.02 234 PRO A CA 1
ATOM 1880 C C . PRO A 1 234 ? 6.705 -8.424 -2.885 1.00 27.02 234 PRO A C 1
ATOM 1882 O O . PRO A 1 234 ? 7.549 -8.682 -3.737 1.00 27.02 234 PRO A O 1
ATOM 1885 N N . SER A 1 235 ? 5.853 -9.362 -2.447 1.00 28.27 235 SER A N 1
ATOM 1886 C CA . SER A 1 235 ? 5.931 -10.778 -2.820 1.00 28.27 235 SER A CA 1
ATOM 1887 C C . SER A 1 235 ? 4.826 -11.297 -3.745 1.00 28.27 235 SER A C 1
ATOM 1889 O O . SER A 1 235 ? 4.899 -12.452 -4.159 1.00 28.27 235 SER A O 1
ATOM 1891 N N . LEU A 1 236 ? 3.832 -10.503 -4.157 1.00 27.39 236 LEU A N 1
ATOM 1892 C CA . LEU A 1 236 ? 2.740 -11.028 -4.994 1.00 27.39 236 LEU A CA 1
ATOM 1893 C C . LEU A 1 236 ? 2.388 -10.098 -6.151 1.00 27.39 236 LEU A C 1
ATOM 1895 O O . LEU A 1 236 ? 1.425 -9.338 -6.125 1.00 27.39 236 LEU A O 1
ATOM 1899 N N . ARG A 1 237 ? 3.130 -10.249 -7.252 1.00 28.02 237 ARG A N 1
ATOM 1900 C CA . ARG A 1 237 ? 2.685 -9.798 -8.576 1.00 28.02 237 ARG A CA 1
ATOM 1901 C C . ARG A 1 237 ? 1.683 -10.816 -9.148 1.00 28.02 237 ARG A C 1
ATOM 1903 O O . ARG A 1 237 ? 1.958 -11.483 -10.143 1.00 28.02 237 ARG A O 1
ATOM 1910 N N . LEU A 1 238 ? 0.522 -10.947 -8.510 1.00 27.20 238 LEU A N 1
ATOM 1911 C CA . LEU A 1 238 ? -0.634 -11.663 -9.051 1.00 27.20 238 LEU A CA 1
ATOM 1912 C C . LEU A 1 238 ? -1.865 -10.755 -8.970 1.00 27.20 238 LEU A C 1
ATOM 1914 O O . LEU A 1 238 ? -2.043 -10.004 -8.018 1.00 27.20 238 LEU A O 1
ATOM 1918 N N . LYS A 1 239 ? -2.669 -10.795 -10.038 1.00 25.50 239 LYS A N 1
ATOM 1919 C CA . LYS A 1 239 ? -3.956 -10.099 -10.196 1.00 25.50 239 LYS A CA 1
ATOM 1920 C C . LYS A 1 239 ? -4.849 -10.271 -8.952 1.00 25.50 239 LYS A C 1
ATOM 1922 O O . LYS A 1 239 ? -4.669 -11.258 -8.243 1.00 25.50 239 LYS A O 1
ATOM 1927 N N . PRO A 1 240 ? -5.825 -9.371 -8.707 1.00 25.25 240 PRO A N 1
ATOM 1928 C CA . PRO A 1 240 ? -6.702 -9.461 -7.543 1.00 25.25 240 PRO A CA 1
ATOM 1929 C C . PRO A 1 240 ? -7.493 -10.777 -7.571 1.00 25.25 240 PRO A C 1
ATOM 1931 O O . PRO A 1 240 ? -8.500 -10.891 -8.261 1.00 25.25 240 PRO A O 1
ATOM 1934 N N . CYS A 1 241 ? -7.022 -11.781 -6.833 1.00 22.31 241 CYS A N 1
ATOM 1935 C CA . CYS A 1 241 ? -7.837 -12.920 -6.439 1.00 22.31 241 CYS A CA 1
ATOM 1936 C C . CYS A 1 241 ? -8.601 -12.510 -5.184 1.00 22.31 241 CYS A C 1
ATOM 1938 O O . CYS A 1 241 ? -8.009 -12.071 -4.198 1.00 22.31 241 CYS A O 1
ATOM 1940 N N . SER A 1 242 ? -9.925 -12.642 -5.231 1.00 25.41 242 SER A N 1
ATOM 1941 C CA . SER A 1 242 ? -10.790 -12.496 -4.068 1.00 25.41 242 SER A CA 1
ATOM 1942 C C . SER A 1 242 ? -10.259 -13.342 -2.909 1.00 25.41 242 SER A C 1
ATOM 1944 O O . SER A 1 242 ? -9.984 -14.531 -3.083 1.00 25.41 242 SER A O 1
ATOM 1946 N N . ILE A 1 243 ? -10.185 -12.744 -1.721 1.00 34.25 243 ILE A N 1
ATOM 1947 C CA . ILE A 1 243 ? -9.745 -13.355 -0.453 1.00 34.25 243 ILE A CA 1
ATOM 1948 C C . ILE A 1 243 ? -10.475 -14.683 -0.134 1.00 34.25 243 ILE A C 1
ATOM 1950 O O . ILE A 1 243 ? -9.963 -15.506 0.621 1.00 34.25 243 ILE A O 1
ATOM 1954 N N . ASN A 1 244 ? -11.614 -14.956 -0.777 1.00 32.44 244 ASN A N 1
ATOM 1955 C CA . ASN A 1 244 ? -12.406 -16.171 -0.588 1.00 32.44 244 ASN A CA 1
ATOM 1956 C C . ASN A 1 244 ? -11.797 -17.460 -1.178 1.00 32.44 244 ASN A C 1
ATOM 1958 O O . ASN A 1 244 ? -12.263 -18.539 -0.827 1.00 32.44 244 ASN A O 1
ATOM 1962 N N . GLN A 1 245 ? -10.755 -17.401 -2.018 1.00 26.98 245 GLN A N 1
ATOM 1963 C CA . GLN A 1 245 ? -10.168 -18.615 -2.617 1.00 26.98 245 GLN A CA 1
ATOM 1964 C C . GLN A 1 245 ? -9.020 -19.243 -1.806 1.00 26.98 245 GLN A C 1
ATOM 1966 O O . GLN A 1 245 ? -8.750 -20.430 -1.967 1.00 26.98 245 GLN A O 1
ATOM 1971 N N . CYS A 1 246 ? -8.383 -18.506 -0.888 1.00 24.95 246 CYS A N 1
ATOM 1972 C CA . CYS A 1 246 ? -7.295 -19.055 -0.061 1.00 24.95 246 CYS A CA 1
ATOM 1973 C C . CYS A 1 246 ? -7.779 -19.831 1.173 1.00 24.95 246 CYS A C 1
ATOM 1975 O O . CYS A 1 246 ? -7.009 -20.597 1.743 1.00 24.95 246 CYS A O 1
ATOM 1977 N N . PHE A 1 247 ? -9.036 -19.668 1.598 1.00 24.84 247 PHE A N 1
ATOM 1978 C CA . PHE A 1 247 ? -9.536 -20.342 2.803 1.00 24.84 247 PHE A CA 1
ATOM 1979 C C . PHE A 1 247 ? -9.959 -21.801 2.556 1.00 24.84 247 PHE A C 1
ATOM 1981 O O . PHE A 1 247 ? -9.908 -22.610 3.480 1.00 24.84 247 PHE A O 1
ATOM 1988 N N . LEU A 1 248 ? -10.308 -22.171 1.315 1.00 25.69 248 LEU A N 1
ATOM 1989 C CA . LEU A 1 248 ? -10.716 -23.545 0.994 1.00 25.69 248 LEU A CA 1
ATOM 1990 C C . LEU A 1 248 ? -9.543 -24.531 0.866 1.00 25.69 248 LEU A C 1
ATOM 1992 O O . LEU A 1 248 ? -9.740 -25.718 1.114 1.00 25.69 248 LEU A O 1
ATOM 1996 N N . SER A 1 249 ? -8.325 -24.088 0.529 1.00 25.44 249 SER A N 1
ATOM 1997 C CA . SER A 1 249 ? -7.194 -25.022 0.377 1.00 25.44 249 SER A CA 1
ATOM 1998 C C . SER A 1 249 ? -6.598 -25.477 1.713 1.00 25.44 249 SER A C 1
ATOM 2000 O O . SER A 1 249 ? -5.992 -26.543 1.776 1.00 25.44 249 SER A O 1
ATOM 2002 N N . VAL A 1 250 ? -6.807 -24.713 2.792 1.00 31.61 250 VAL A N 1
ATOM 2003 C CA . VAL A 1 250 ? -6.303 -25.052 4.134 1.00 31.61 250 VAL A CA 1
ATOM 2004 C C . VAL A 1 250 ? -7.252 -26.002 4.877 1.00 31.61 250 VAL A C 1
ATOM 2006 O O . VAL A 1 250 ? -6.804 -26.795 5.699 1.00 31.61 250 VAL A O 1
ATOM 2009 N N . GLN A 1 251 ? -8.553 -26.000 4.560 1.00 27.39 251 GLN A N 1
ATOM 2010 C CA . GLN A 1 251 ? -9.523 -26.900 5.203 1.00 27.39 251 GLN A CA 1
ATOM 2011 C C . GLN A 1 251 ? -9.620 -28.295 4.567 1.00 27.39 251 GLN A C 1
ATOM 2013 O O . GLN A 1 251 ? -10.150 -29.201 5.203 1.00 27.39 251 GLN A O 1
ATOM 2018 N N . ALA A 1 252 ? -9.089 -28.503 3.359 1.00 27.88 252 ALA A N 1
ATOM 2019 C CA . ALA A 1 252 ? -9.170 -29.798 2.678 1.00 27.88 252 ALA A CA 1
ATOM 2020 C C . ALA A 1 252 ? -8.074 -30.806 3.086 1.00 27.88 252 ALA A C 1
ATOM 2022 O O . ALA A 1 252 ? -8.138 -31.957 2.668 1.00 27.88 252 ALA A O 1
ATOM 2023 N N . ASN A 1 253 ? -7.084 -30.411 3.899 1.00 29.86 253 ASN A N 1
ATOM 2024 C CA . ASN A 1 253 ? -5.868 -31.210 4.116 1.00 29.86 253 ASN A CA 1
ATOM 2025 C C . ASN A 1 253 ? -5.719 -31.820 5.525 1.00 29.86 253 ASN A C 1
ATOM 2027 O O . ASN A 1 253 ? -4.621 -32.191 5.927 1.00 29.86 253 ASN A O 1
ATOM 2031 N N . THR A 1 254 ? -6.810 -31.946 6.288 1.00 31.34 254 THR A N 1
ATOM 2032 C CA . THR A 1 254 ? -6.803 -32.539 7.643 1.00 31.34 254 THR A CA 1
ATOM 2033 C C . THR A 1 254 ? -7.294 -33.987 7.711 1.00 31.34 254 THR A C 1
ATOM 2035 O O . THR A 1 254 ? -7.614 -34.474 8.795 1.00 31.34 254 THR A O 1
ATOM 2038 N N . ARG A 1 255 ? -7.327 -34.735 6.599 1.00 31.02 255 ARG A N 1
ATOM 2039 C CA . ARG A 1 255 ? -7.547 -36.192 6.653 1.00 31.02 255 ARG A CA 1
ATOM 2040 C C . ARG A 1 255 ? -6.569 -36.943 5.750 1.00 31.02 255 ARG A C 1
ATOM 2042 O O . ARG A 1 255 ? -6.517 -36.692 4.555 1.00 31.02 255 ARG A O 1
ATOM 2049 N N . ARG A 1 256 ? -5.880 -37.909 6.372 1.00 25.77 256 ARG A N 1
ATOM 2050 C CA . ARG A 1 256 ? -4.845 -38.840 5.877 1.00 25.77 256 ARG A CA 1
ATOM 2051 C C . ARG A 1 256 ? -3.409 -38.310 5.821 1.00 25.77 256 ARG A C 1
ATOM 2053 O O . ARG A 1 256 ? -2.866 -38.007 4.767 1.00 25.77 256 ARG A O 1
ATOM 2060 N N . LEU A 1 257 ? -2.748 -38.406 6.979 1.00 29.11 257 LEU A N 1
ATOM 2061 C CA . LEU A 1 257 ? -1.395 -38.956 7.020 1.00 29.11 257 LEU A CA 1
ATOM 2062 C C . LEU A 1 257 ? -1.432 -40.381 6.446 1.00 29.11 257 LEU A C 1
ATOM 2064 O O . LEU A 1 257 ? -2.049 -41.258 7.045 1.00 29.11 257 LEU A O 1
ATOM 2068 N N . GLN A 1 258 ? -0.727 -40.624 5.346 1.00 23.94 258 GLN A N 1
ATOM 2069 C CA . GLN A 1 258 ? 0.062 -41.844 5.213 1.00 23.94 258 GLN A CA 1
ATOM 2070 C C . GLN A 1 258 ? 1.409 -41.502 4.582 1.00 23.94 258 GLN A C 1
ATOM 2072 O O . GLN A 1 258 ? 1.515 -40.837 3.555 1.00 23.94 258 GLN A O 1
ATOM 2077 N N . ILE A 1 259 ? 2.434 -41.931 5.303 1.00 30.72 259 ILE A N 1
ATOM 2078 C CA . ILE A 1 259 ? 3.850 -41.813 5.016 1.00 30.72 259 ILE A CA 1
ATOM 2079 C C . ILE A 1 259 ? 4.186 -42.785 3.886 1.00 30.72 259 ILE A C 1
ATOM 2081 O O . ILE A 1 259 ? 4.079 -43.990 4.078 1.00 30.72 259 ILE A O 1
ATOM 2085 N N . THR A 1 260 ? 4.691 -42.283 2.762 1.00 23.44 260 THR A N 1
ATOM 2086 C CA . THR A 1 260 ? 5.636 -43.036 1.925 1.00 23.44 260 THR A CA 1
ATOM 2087 C C . THR A 1 260 ? 6.705 -42.082 1.405 1.00 23.44 260 THR A C 1
ATOM 2089 O O . THR A 1 260 ? 6.445 -41.213 0.572 1.00 23.44 260 THR A O 1
ATOM 2092 N N . ARG A 1 261 ? 7.921 -42.244 1.938 1.00 31.39 261 ARG A N 1
ATOM 2093 C CA . ARG A 1 261 ? 9.164 -41.625 1.467 1.00 31.39 261 ARG A CA 1
ATOM 2094 C C . ARG A 1 261 ? 9.365 -41.914 -0.025 1.00 31.39 261 ARG A C 1
ATOM 2096 O O . ARG A 1 261 ? 9.509 -43.070 -0.410 1.00 31.39 261 ARG A O 1
ATOM 2103 N N . ARG A 1 262 ? 9.520 -40.871 -0.840 1.00 24.39 262 ARG A N 1
ATOM 2104 C CA . ARG A 1 262 ? 10.375 -40.929 -2.034 1.00 24.39 262 ARG A CA 1
ATOM 2105 C C . ARG A 1 262 ? 11.044 -39.575 -2.242 1.00 24.39 262 ARG A C 1
ATOM 2107 O O . ARG A 1 262 ? 10.390 -38.575 -2.515 1.00 24.39 262 ARG A O 1
ATOM 2114 N N . MET A 1 263 ? 12.358 -39.574 -2.033 1.00 29.05 263 MET A N 1
ATOM 2115 C CA . MET A 1 263 ? 13.273 -38.466 -2.283 1.00 29.05 263 MET A CA 1
ATOM 2116 C C . MET A 1 263 ? 13.117 -37.952 -3.718 1.00 29.05 263 MET A C 1
ATOM 2118 O O . MET A 1 263 ? 13.287 -38.707 -4.672 1.00 29.05 263 MET A O 1
ATOM 2122 N N . MET A 1 264 ? 12.883 -36.651 -3.868 1.00 24.38 264 MET A N 1
ATOM 2123 C CA . MET A 1 264 ? 13.397 -35.894 -5.004 1.00 24.38 264 MET A CA 1
ATOM 2124 C C . MET A 1 264 ? 14.052 -34.630 -4.462 1.00 24.38 264 MET A C 1
ATOM 2126 O O . MET A 1 264 ? 13.430 -33.832 -3.764 1.00 24.38 264 MET A O 1
ATOM 2130 N N . ALA A 1 265 ? 15.344 -34.514 -4.750 1.00 32.25 265 ALA A N 1
ATOM 2131 C CA . ALA A 1 265 ? 16.199 -33.408 -4.375 1.00 32.25 265 ALA A CA 1
ATOM 2132 C C . ALA A 1 265 ? 15.636 -32.078 -4.898 1.00 32.25 265 ALA A C 1
ATOM 2134 O O . ALA A 1 265 ? 15.440 -31.903 -6.101 1.00 32.25 265 ALA A O 1
ATOM 2135 N N . VAL A 1 266 ? 15.412 -31.133 -3.984 1.00 28.69 266 VAL A N 1
ATOM 2136 C CA . VAL A 1 266 ? 15.170 -29.724 -4.298 1.00 28.69 266 VAL A CA 1
ATOM 2137 C C . VAL A 1 266 ? 16.243 -28.913 -3.585 1.00 28.69 266 VAL A C 1
ATOM 2139 O O . VAL A 1 266 ? 16.116 -28.532 -2.425 1.00 28.69 266 VAL A O 1
ATOM 2142 N N . SER A 1 267 ? 17.328 -28.662 -4.306 1.00 31.78 267 SER A N 1
ATOM 2143 C CA . SER A 1 267 ? 18.299 -27.618 -4.006 1.00 31.78 267 SER A CA 1
ATOM 2144 C C . SER A 1 267 ? 17.663 -26.259 -4.313 1.00 31.78 267 SER A C 1
ATOM 2146 O O . SER A 1 267 ? 17.735 -25.797 -5.448 1.00 31.78 267 SER A O 1
ATOM 2148 N N . MET A 1 268 ? 16.964 -25.673 -3.339 1.00 30.53 268 MET A N 1
ATOM 2149 C CA . MET A 1 268 ? 16.677 -24.231 -3.214 1.00 30.53 268 MET A CA 1
ATOM 2150 C C . MET A 1 268 ? 15.862 -24.004 -1.930 1.00 30.53 268 MET A C 1
ATOM 2152 O O . MET A 1 268 ? 14.679 -23.671 -1.958 1.00 30.53 268 MET A O 1
ATOM 2156 N N . LEU A 1 269 ? 16.506 -24.214 -0.781 1.00 27.50 269 LEU A N 1
ATOM 2157 C CA . LEU A 1 269 ? 16.044 -23.680 0.497 1.00 27.50 269 LEU A CA 1
ATOM 2158 C C . LEU A 1 269 ? 16.763 -22.349 0.726 1.00 27.50 269 LEU A C 1
ATOM 2160 O O . LEU A 1 269 ? 17.927 -22.309 1.104 1.00 27.50 269 LEU A O 1
ATOM 2164 N N . SER A 1 270 ? 16.070 -21.247 0.455 1.00 32.00 270 SER A N 1
ATOM 2165 C CA . SER A 1 270 ? 16.451 -19.932 0.963 1.00 32.00 270 SER A CA 1
ATOM 2166 C C . SER A 1 270 ? 15.936 -19.796 2.398 1.00 32.00 270 SER A C 1
ATOM 2168 O O . SER A 1 270 ? 14.723 -19.865 2.594 1.00 32.00 270 SER A O 1
ATOM 2170 N N . CYS A 1 271 ? 16.871 -19.628 3.342 1.00 32.12 271 CYS A N 1
ATOM 2171 C CA . CYS A 1 271 ? 16.890 -19.118 4.734 1.00 32.12 271 CYS A CA 1
ATOM 2172 C C . CYS A 1 271 ? 15.607 -18.778 5.544 1.00 32.12 271 CYS A C 1
ATOM 2174 O O . CYS A 1 271 ? 15.694 -18.561 6.745 1.00 32.12 271 CYS A O 1
ATOM 2176 N N . SER A 1 272 ? 14.411 -18.693 4.964 1.00 31.95 272 SER A N 1
ATOM 2177 C CA . SER A 1 272 ? 13.182 -18.243 5.643 1.00 31.95 272 SER A CA 1
ATOM 2178 C C . SER A 1 272 ? 12.280 -19.384 6.132 1.00 31.95 272 SER A C 1
ATOM 2180 O O . SER A 1 272 ? 11.309 -19.125 6.839 1.00 31.95 272 SER A O 1
ATOM 2182 N N . CYS A 1 273 ? 12.559 -20.636 5.748 1.00 30.41 273 CYS A N 1
ATOM 2183 C CA . CYS A 1 273 ? 11.732 -21.793 6.127 1.00 30.41 273 CYS A CA 1
ATOM 2184 C C . CYS A 1 273 ? 12.203 -22.518 7.400 1.00 30.41 273 CYS A C 1
ATOM 2186 O O . CYS A 1 273 ? 11.376 -23.146 8.054 1.00 30.41 273 CYS A O 1
ATOM 2188 N N . GLU A 1 274 ? 13.469 -22.400 7.817 1.00 31.14 274 GLU A N 1
ATOM 2189 C CA . GLU A 1 274 ? 13.942 -23.048 9.057 1.00 31.14 274 GLU A CA 1
ATOM 2190 C C . GLU A 1 274 ? 13.356 -22.407 10.323 1.00 31.14 274 GLU A C 1
ATOM 2192 O O . GLU A 1 274 ? 12.986 -23.118 11.258 1.00 31.14 274 GLU A O 1
ATOM 2197 N N . ALA A 1 275 ? 13.149 -21.086 10.327 1.00 34.19 275 ALA A N 1
ATOM 2198 C CA . ALA A 1 275 ? 12.551 -20.378 11.463 1.00 34.19 275 ALA A CA 1
ATOM 2199 C C . ALA A 1 275 ? 11.078 -20.769 11.715 1.00 34.19 275 ALA A C 1
ATOM 2201 O O . ALA A 1 275 ? 10.605 -20.739 12.849 1.00 34.19 275 ALA A O 1
ATOM 2202 N N . LEU A 1 276 ? 10.356 -21.175 10.666 1.00 32.97 276 LEU A N 1
ATOM 2203 C CA . LEU A 1 276 ? 8.955 -21.600 10.750 1.00 32.97 276 LEU A CA 1
ATOM 2204 C C . LEU A 1 276 ? 8.800 -23.053 11.220 1.00 32.97 276 LEU A C 1
ATOM 2206 O O . LEU A 1 276 ? 7.794 -23.381 11.844 1.00 32.97 276 LEU A O 1
ATOM 2210 N N . ILE A 1 277 ? 9.799 -23.904 10.971 1.00 37.59 277 ILE A N 1
ATOM 2211 C CA . ILE A 1 277 ? 9.801 -25.307 11.410 1.00 37.59 277 ILE A CA 1
ATOM 2212 C C . ILE A 1 277 ? 10.228 -25.413 12.883 1.00 37.59 277 ILE A C 1
ATOM 2214 O O . ILE A 1 277 ? 9.615 -26.159 13.644 1.00 37.59 277 ILE A O 1
ATOM 2218 N N . GLN A 1 278 ? 11.200 -24.605 13.323 1.00 32.75 278 GLN A N 1
ATOM 2219 C CA . GLN A 1 278 ? 11.630 -24.546 14.729 1.00 32.75 278 GLN A CA 1
ATOM 2220 C C . GLN A 1 278 ? 10.528 -24.037 15.677 1.00 32.75 278 GLN A C 1
ATOM 2222 O O . GLN A 1 278 ? 10.432 -24.499 16.811 1.00 32.75 278 GLN A O 1
ATOM 2227 N N . PHE A 1 279 ? 9.649 -23.137 15.218 1.00 34.38 279 PHE A N 1
ATOM 2228 C CA . PHE A 1 279 ? 8.520 -22.656 16.027 1.00 34.38 279 PHE A CA 1
ATOM 2229 C C . PHE A 1 279 ? 7.422 -23.719 16.211 1.00 34.38 279 PHE A C 1
ATOM 2231 O O . PHE A 1 279 ? 6.729 -23.719 17.223 1.00 34.38 279 PHE A O 1
ATOM 2238 N N . TRP A 1 280 ? 7.272 -24.645 15.258 1.00 31.31 280 TRP A N 1
ATOM 2239 C CA . TRP A 1 280 ? 6.225 -25.673 15.292 1.00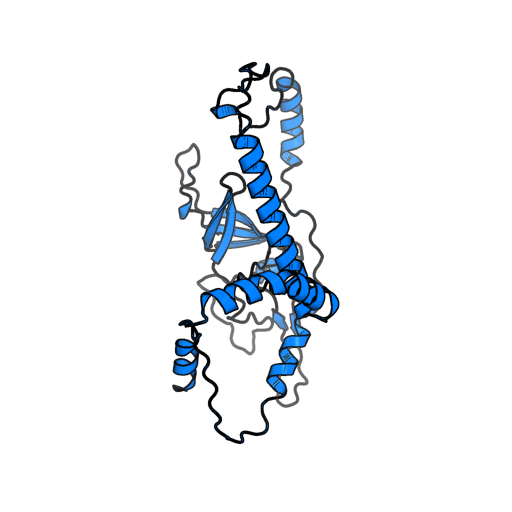 31.31 280 TRP A CA 1
ATOM 2240 C C . TRP A 1 280 ? 6.606 -26.924 16.097 1.00 31.31 280 TRP A C 1
ATOM 2242 O O . TRP A 1 280 ? 5.725 -27.656 16.522 1.00 31.31 280 TRP A O 1
ATOM 2252 N N . LEU A 1 281 ? 7.899 -27.167 16.331 1.00 34.03 281 LEU A N 1
ATOM 2253 C CA . LEU A 1 281 ? 8.395 -28.307 17.120 1.00 34.03 281 LEU A CA 1
ATOM 2254 C C . LEU A 1 281 ? 8.519 -28.013 18.627 1.00 34.03 281 LEU A C 1
ATOM 2256 O O . LEU A 1 281 ? 8.907 -28.894 19.389 1.00 34.03 281 LEU A O 1
ATOM 2260 N N . ARG A 1 282 ? 8.207 -26.786 19.062 1.00 37.12 282 ARG A N 1
ATOM 2261 C CA . ARG A 1 282 ? 8.330 -26.337 20.462 1.00 37.12 282 ARG A CA 1
ATOM 2262 C C . ARG A 1 282 ? 6.992 -25.987 21.129 1.00 37.12 282 ARG A C 1
ATOM 2264 O O . ARG A 1 282 ? 6.996 -25.357 22.184 1.00 37.12 282 ARG A O 1
ATOM 2271 N N . CYS A 1 283 ? 5.869 -26.375 20.525 1.00 34.22 283 CYS A N 1
ATOM 2272 C CA . CYS A 1 283 ? 4.521 -26.282 21.093 1.00 34.22 283 CYS A CA 1
ATOM 2273 C C . CYS A 1 283 ? 3.832 -27.643 21.041 1.00 34.22 283 CYS A C 1
ATOM 2275 O O . CYS A 1 283 ? 3.992 -28.331 20.009 1.00 34.22 283 CYS A O 1
#

Secondary structure (DSSP, 8-state):
--HHHHHHHHHHHHHHHHHHHHHH--HHHHHHHHHHHHHHHHHHHHHHHHHHHHH----------S----TTTTTS-----SS-HHHHHHHHHHHTTT----S----PPPPHHHHEEEEEESTT--EEEEEEE-S-B---TT-PPPPTTT--EE--GGGB--EEEEE-TTT--EEEEEEEEEEE-TT-HHHHHHTB--TT-EEEEE-GGGT-B-TTSPBP-EEEEE-------TT-------GGGSHHHHHT-SS---------------TTSHHHHHHHS--

Organism: Triticum aestivum (NCBI:txid4565)

Radius of gyration: 29.99 Å; chains: 1; bounding box: 63×85×65 Å

InterPro domains:
  IPR022309 Ribosomal protein eS8/ribosomal biogenesis NSA2 [PF01201] (18-220)
  IPR039411 Ribosomal biogenesis NSA2 family [PTHR12642] (1-224)
  IPR039411 Ribosomal biogenesis NSA2 family [cd11381] (1-223)

Sequence (283 aa):
MDYEERKRKKEARAVKKNSKDARKLLGAKGKRFAKKRYAEKAQMKKTLKMHDESSSRQKVDDDVEEGAIPSYLLDRDPTQRAKVLSNTIKQKRKEKAGKWDVPLPKVRPVAEEEMFKVLRTGKRKTKQWKRMVTKATFVGPGFTRKPPKYERFIRPTGLRFTKAHVTHPELKCTFNLDIISVKKNPNGPMYTSLGVMTRGTIIEVNVSELGLVTPAGKVVWGKSSVEKLSFFCPSLRLKPCSINQCFLSVQANTRRLQITRRMMAVSMLSCSCEALIQFWLRC

Foldseek 3Di:
DCPVVVVVVVVVCVVVVLVVCCVPPDDPSNVVSVVVVVVVVVVVVVVVVVVVVVVPPDPPPPPPDPPPDPPVCPPPDDPPPDPCVVVVVVVCVVCVPPDPDDPCNDDDADDVCLQWDFAFDDPVSPDGQATEGPAAFEDDPPDDDDPPVPHRYHYDPVRYDQWDWAADPVVRDTDTWGWDAFDDDPNDVVCRVRRGDDQFTWTWTFCQVVQDADPVRDTDGIDIGGDRPPPPPVPDPDDDDPPVPVVVVVVVPPDDDDDDDDDDDDPDDDPPVVVVVVVVVPD

pLDDT: mean 72.8, std 25.41, range [20.69, 97.44]